Protein AF-A0A383CMV4-F1 (afdb_monomer_lite)

Organism: NCBI:txid408172

Sequence (208 aa):
MKMPRKNNWEYFGGGWRRSGPKTSRVVIDTHAHIFPRLGKSKGWDQNIHTKLSQNHVRDFTTFWRKKDNSRIDGFLLDYPSDDIGQIPNLNFQITDHGRAEFVKDGIEYYMQIAPPGLSTMEVTPERMLGEMDIAGVDLCVLQSDHVYGELNEFYGEASQKYPNKFAPLAQIREWNGDHENELQELENAVYKQGSKGLYFSVEGFALN

Foldseek 3Di:
DDDDDDDQWDDDPPDIDGHDDDPPDAAEAAEDAFFDQFFDADPDDSLLLLLLLLLVCQPPFWKAFPVPRDIGGGGPSDAPALQSQPRDPQVWGDAAQQKIWGHDPNTIMMDRNDHRVRRRRGGHLVNVVVVCVVVVHQEYEHADDSSRYQCLQVQLVSCVVPPSHYQYAQDFQQCCCVPPVRVVSNVCSCPPSNHPHHHDDPSSVSND

pLDDT: mean 91.6, std 9.87, range [50.56, 98.69]

InterPro domains:
  IPR032466 Metal-dependent hydrolase [SSF51556] (27-201)

Structure (mmCIF, N/CA/C/O backbone):
data_AF-A0A383CMV4-F1
#
_entry.id   AF-A0A383CMV4-F1
#
loop_
_atom_site.group_PDB
_atom_site.id
_atom_site.type_symbol
_atom_site.label_atom_id
_atom_site.label_alt_id
_atom_site.label_comp_id
_atom_site.label_asym_id
_atom_site.label_entity_id
_atom_site.label_seq_id
_atom_site.pdbx_PDB_ins_code
_atom_site.Cartn_x
_atom_site.Cartn_y
_atom_site.Cartn_z
_atom_site.occupancy
_atom_site.B_iso_or_equiv
_atom_site.auth_seq_id
_atom_site.auth_comp_id
_atom_site.auth_asym_id
_atom_site.auth_atom_id
_atom_site.pdbx_PDB_model_num
ATOM 1 N N . MET A 1 1 ? -45.197 18.932 -4.274 1.00 50.56 1 MET A N 1
ATOM 2 C CA . MET A 1 1 ? -45.121 17.564 -4.835 1.00 50.56 1 MET A CA 1
ATOM 3 C C . MET A 1 1 ? -44.542 16.648 -3.758 1.00 50.56 1 MET A C 1
ATOM 5 O O . MET A 1 1 ? -43.399 16.854 -3.375 1.00 50.56 1 MET A O 1
ATOM 9 N N . LYS A 1 2 ? -45.327 15.736 -3.163 1.00 52.50 2 LYS A N 1
ATOM 10 C CA . LYS A 1 2 ? -44.803 14.773 -2.172 1.00 52.50 2 LYS A CA 1
ATOM 11 C C . LYS A 1 2 ? -44.047 13.683 -2.931 1.00 52.50 2 LYS A C 1
ATOM 13 O O . LYS A 1 2 ? -44.655 12.990 -3.740 1.00 52.50 2 LYS A O 1
ATOM 18 N N . MET A 1 3 ? -42.738 13.573 -2.713 1.00 55.44 3 MET A N 1
ATOM 19 C CA . MET A 1 3 ? -41.927 12.545 -3.368 1.00 55.44 3 MET A CA 1
ATOM 20 C C . MET A 1 3 ? -42.298 11.145 -2.851 1.00 55.44 3 MET A C 1
ATOM 22 O O . MET A 1 3 ? -42.625 11.004 -1.667 1.00 55.44 3 MET A O 1
ATOM 26 N N . PRO A 1 4 ? -42.276 10.112 -3.709 1.00 51.41 4 PRO A N 1
ATOM 27 C CA . PRO A 1 4 ? -42.692 8.773 -3.322 1.00 51.41 4 PRO A CA 1
ATOM 28 C C . PRO A 1 4 ? -41.676 8.156 -2.351 1.00 51.41 4 PRO A C 1
ATOM 30 O O . PRO A 1 4 ? -40.502 8.003 -2.678 1.00 51.41 4 PRO A O 1
ATOM 33 N N . ARG A 1 5 ? -42.136 7.773 -1.154 1.00 52.09 5 ARG A N 1
ATOM 34 C CA . ARG A 1 5 ? -41.400 6.865 -0.263 1.00 52.09 5 ARG A CA 1
ATOM 35 C C . ARG A 1 5 ? -41.606 5.445 -0.775 1.00 52.09 5 ARG A C 1
ATOM 37 O O . ARG A 1 5 ? -42.738 4.969 -0.815 1.00 52.09 5 ARG A O 1
ATOM 44 N N . LYS A 1 6 ? -40.527 4.763 -1.148 1.00 53.28 6 LYS A N 1
ATOM 45 C CA . LYS A 1 6 ? -40.537 3.331 -1.471 1.00 53.28 6 LYS A CA 1
ATOM 46 C C . LYS A 1 6 ? -39.663 2.643 -0.424 1.00 53.28 6 LYS A C 1
ATOM 48 O O . LYS A 1 6 ? -38.498 2.995 -0.308 1.00 53.28 6 LYS A O 1
ATOM 53 N N . ASN A 1 7 ? -40.236 1.732 0.367 1.00 65.56 7 ASN A N 1
ATOM 54 C CA . ASN A 1 7 ? -39.549 0.824 1.303 1.00 65.56 7 ASN A CA 1
ATOM 55 C C . ASN A 1 7 ? -38.249 1.357 1.933 1.00 65.56 7 ASN A C 1
ATOM 57 O O . ASN A 1 7 ? -37.168 0.954 1.525 1.00 65.56 7 ASN A O 1
ATOM 61 N N . ASN A 1 8 ? -38.342 2.212 2.953 1.00 73.38 8 ASN A N 1
ATOM 62 C CA . ASN A 1 8 ? -37.186 2.728 3.701 1.00 73.38 8 ASN A CA 1
ATOM 63 C C . ASN A 1 8 ? -36.119 3.437 2.849 1.00 73.38 8 ASN A C 1
ATOM 65 O O . ASN A 1 8 ? -34.957 3.451 3.241 1.00 73.38 8 ASN A O 1
ATOM 69 N N . TRP A 1 9 ? -36.481 4.028 1.710 1.00 77.81 9 TRP A N 1
ATOM 70 C CA . TRP A 1 9 ? -35.613 4.932 0.960 1.00 77.81 9 TRP A CA 1
ATOM 71 C C . TRP A 1 9 ? -36.301 6.277 0.737 1.00 77.81 9 TRP A C 1
ATOM 73 O O . TRP A 1 9 ? -37.495 6.343 0.424 1.00 77.81 9 TRP A O 1
ATOM 83 N N . GLU A 1 10 ? -35.536 7.356 0.879 1.00 86.31 10 GLU A N 1
ATOM 84 C CA . GLU A 1 10 ? -35.972 8.716 0.584 1.00 86.31 10 GLU A CA 1
ATOM 85 C C . GLU A 1 10 ? -35.007 9.414 -0.376 1.00 86.31 10 GLU A C 1
ATOM 87 O O . GLU A 1 10 ? -33.791 9.213 -0.333 1.00 86.31 10 GLU A O 1
ATOM 92 N N . TYR A 1 11 ? -35.573 10.229 -1.261 1.00 80.50 11 TYR A N 1
ATOM 93 C CA . TYR A 1 11 ? -34.818 11.063 -2.184 1.00 80.50 11 TYR A CA 1
ATOM 94 C C . TYR A 1 11 ? -34.460 12.388 -1.506 1.00 80.50 11 TYR A C 1
ATOM 96 O O . TYR A 1 11 ? -35.344 13.050 -0.961 1.00 80.50 11 TYR A O 1
ATOM 104 N N . PHE A 1 12 ? -33.188 12.790 -1.549 1.00 83.75 12 PHE A N 1
ATOM 105 C CA . PHE A 1 12 ? -32.693 13.993 -0.856 1.00 83.75 12 PHE A CA 1
ATOM 106 C C . PHE A 1 12 ? -32.107 15.056 -1.801 1.00 83.75 12 PHE A C 1
ATOM 108 O O . PHE A 1 12 ? -31.313 15.895 -1.391 1.00 83.75 12 PHE A O 1
ATOM 115 N N . GLY A 1 13 ? -32.505 15.044 -3.076 1.00 83.12 13 GLY A N 1
ATOM 116 C CA . GLY A 1 13 ? -32.124 16.070 -4.055 1.00 83.12 13 GLY A CA 1
ATOM 117 C C . GLY A 1 13 ? -30.997 15.652 -4.998 1.00 83.12 13 GLY A C 1
ATOM 118 O O . GLY A 1 13 ? -31.046 16.032 -6.163 1.00 83.12 13 GLY A O 1
ATOM 119 N N . GLY A 1 14 ? -30.052 14.825 -4.538 1.00 83.06 14 GLY A N 1
ATOM 120 C CA . GLY A 1 14 ? -28.928 14.313 -5.343 1.00 83.06 14 GLY A CA 1
ATOM 121 C C . GLY A 1 14 ? -28.882 12.790 -5.510 1.00 83.06 14 GLY A C 1
ATOM 122 O O . GLY A 1 14 ? -27.968 12.270 -6.138 1.00 83.06 14 GLY A O 1
ATOM 123 N N . GLY A 1 15 ? -29.844 12.060 -4.940 1.00 80.38 15 GLY A N 1
ATOM 124 C CA . GLY A 1 15 ? -29.872 10.600 -4.959 1.00 80.38 15 GLY A CA 1
ATOM 125 C C . GLY A 1 15 ? -30.866 10.022 -3.956 1.00 80.38 15 GLY A C 1
ATOM 126 O O . GLY A 1 15 ? -31.676 10.744 -3.369 1.00 80.38 15 GLY A O 1
ATOM 127 N N . TRP A 1 16 ? -30.791 8.709 -3.759 1.00 81.25 16 TRP A N 1
ATOM 128 C CA . TRP A 1 16 ? -31.616 7.965 -2.810 1.00 81.25 16 TRP A CA 1
ATOM 129 C C . TRP A 1 16 ? -30.778 7.557 -1.603 1.00 81.25 16 TRP A C 1
ATOM 131 O O . TRP A 1 16 ? -29.674 7.046 -1.765 1.00 81.25 16 TRP A O 1
ATOM 141 N N . ARG A 1 17 ? -31.309 7.737 -0.393 1.00 75.44 17 ARG A N 1
ATOM 142 C CA . ARG A 1 17 ? -30.701 7.227 0.843 1.00 75.44 17 ARG A CA 1
ATOM 143 C C . ARG A 1 17 ? -31.674 6.352 1.607 1.00 75.44 17 ARG A C 1
ATOM 145 O O . ARG A 1 17 ? -32.885 6.544 1.492 1.00 75.44 17 ARG A O 1
ATOM 152 N N . ARG A 1 18 ? -31.162 5.426 2.419 1.00 72.56 18 ARG A N 1
ATOM 153 C CA . ARG A 1 18 ? -32.012 4.690 3.357 1.00 72.56 18 ARG A CA 1
ATOM 154 C C . ARG A 1 18 ? -32.595 5.654 4.391 1.00 72.56 18 ARG A C 1
ATOM 156 O O . ARG A 1 18 ? -31.864 6.403 5.029 1.00 72.56 18 ARG A O 1
ATOM 163 N N . SER A 1 19 ? -33.910 5.619 4.555 1.00 73.62 19 SER A N 1
ATOM 164 C CA . SER A 1 19 ? -34.646 6.307 5.610 1.00 73.62 19 SER A CA 1
ATOM 165 C C . SER A 1 19 ? -34.899 5.341 6.770 1.00 73.62 19 SER A C 1
ATOM 167 O O . SER A 1 19 ? -35.499 4.284 6.567 1.00 73.62 19 SER A O 1
ATOM 169 N N . GLY A 1 20 ? -34.484 5.711 7.978 1.00 68.62 20 GLY A N 1
ATOM 170 C CA . GLY A 1 20 ? -34.667 4.915 9.195 1.00 68.62 20 GLY A CA 1
ATOM 171 C C . GLY A 1 20 ? -33.438 4.975 10.108 1.00 68.62 20 GLY A C 1
ATOM 172 O O . GLY A 1 20 ? -32.392 5.462 9.680 1.00 68.62 20 GLY A O 1
ATOM 173 N N . PRO A 1 21 ? -33.546 4.520 11.368 1.00 64.81 21 PRO A N 1
ATOM 174 C CA . PRO A 1 21 ? -32.405 4.484 12.278 1.00 64.81 21 PRO A CA 1
ATOM 175 C C . PRO A 1 21 ? -31.303 3.570 11.726 1.00 64.81 21 PRO A C 1
ATOM 177 O O . PRO A 1 21 ? -31.597 2.520 11.144 1.00 64.81 21 PRO A O 1
ATOM 180 N N . LYS A 1 22 ? -30.034 3.955 11.927 1.00 64.06 22 LYS A N 1
ATOM 181 C CA . LYS A 1 22 ? -28.890 3.072 11.661 1.00 64.06 22 LYS A CA 1
ATOM 182 C C . LYS A 1 22 ? -29.125 1.785 12.456 1.00 64.06 22 LYS A C 1
ATOM 184 O O . LYS A 1 22 ? -29.426 1.840 13.649 1.00 64.06 22 LYS A O 1
ATOM 189 N N . THR A 1 23 ? -29.074 0.632 11.792 1.00 63.28 23 THR A N 1
ATOM 190 C CA . THR A 1 23 ? -29.188 -0.652 12.492 1.00 63.28 23 THR A CA 1
ATOM 191 C C . THR A 1 23 ? -28.078 -0.728 13.534 1.00 63.28 23 THR A C 1
ATOM 193 O O . THR A 1 23 ? -26.955 -0.349 13.225 1.00 63.28 23 THR A O 1
ATOM 196 N N . SER A 1 24 ? -28.343 -1.269 14.723 1.00 69.25 24 SER A N 1
ATOM 197 C CA . SER A 1 24 ? -27.344 -1.460 15.793 1.00 69.25 24 SER A CA 1
ATOM 198 C C . SER A 1 24 ? -26.225 -2.461 15.451 1.00 69.25 24 SER A C 1
ATOM 200 O O . SER A 1 24 ? -25.531 -2.943 16.341 1.00 69.25 24 SER A O 1
ATOM 202 N N . ARG A 1 25 ? -26.102 -2.855 14.180 1.00 83.38 25 ARG A N 1
ATOM 203 C CA . ARG A 1 25 ? -25.102 -3.800 13.697 1.00 83.38 25 ARG A CA 1
ATOM 204 C C . ARG A 1 25 ? -23.835 -3.027 13.371 1.00 83.38 25 ARG A C 1
ATOM 206 O O . ARG A 1 25 ? -23.903 -2.076 12.601 1.00 83.38 25 ARG A O 1
ATOM 213 N N . VAL A 1 26 ? -22.725 -3.475 13.944 1.00 91.81 26 VAL A N 1
ATOM 214 C CA . VAL A 1 26 ? -21.385 -2.994 13.609 1.00 91.81 26 VAL A CA 1
ATOM 215 C C . VAL A 1 26 ? -20.977 -3.607 12.273 1.00 91.81 26 VAL A C 1
ATOM 217 O O . VAL A 1 26 ? -21.060 -4.826 12.107 1.00 91.81 26 VAL A O 1
ATOM 220 N N . VAL A 1 27 ? -20.553 -2.773 11.329 1.00 95.81 27 VAL A N 1
ATOM 221 C CA . VAL A 1 27 ? -19.974 -3.196 10.050 1.00 95.81 27 VAL A CA 1
ATOM 222 C C . VAL A 1 27 ? -18.462 -3.031 10.124 1.00 95.81 27 VAL A C 1
ATOM 224 O O . VAL A 1 27 ? -17.964 -1.929 10.350 1.00 95.81 27 VAL A O 1
ATOM 227 N N . ILE A 1 28 ? -17.741 -4.132 9.932 1.00 97.50 28 ILE A N 1
ATOM 228 C CA . ILE A 1 28 ? -16.279 -4.148 9.907 1.00 97.50 28 ILE A CA 1
ATOM 229 C C . ILE A 1 28 ? -15.841 -4.395 8.470 1.00 97.50 28 ILE A C 1
ATOM 231 O O . ILE A 1 28 ? -16.228 -5.407 7.884 1.00 97.50 28 ILE A O 1
ATOM 235 N N . ASP A 1 29 ? -15.038 -3.487 7.925 1.00 98.06 29 ASP A N 1
ATOM 236 C CA . ASP A 1 29 ? -14.275 -3.755 6.712 1.00 98.06 29 ASP A CA 1
ATOM 237 C C . ASP A 1 29 ? -12.981 -4.469 7.106 1.00 98.06 29 ASP A C 1
ATOM 239 O O . ASP A 1 29 ? -12.180 -3.957 7.891 1.00 98.06 29 ASP A O 1
ATOM 243 N N . THR A 1 30 ? -12.803 -5.690 6.614 1.00 97.19 30 THR A N 1
ATOM 244 C CA . THR A 1 30 ? -11.657 -6.534 6.957 1.00 97.19 30 THR A CA 1
ATOM 245 C C . THR A 1 30 ? -10.426 -6.243 6.100 1.00 97.19 30 THR A C 1
ATOM 247 O O . THR A 1 30 ? -9.375 -6.829 6.353 1.00 97.19 30 THR A O 1
ATOM 250 N N . HIS A 1 31 ? -10.537 -5.385 5.083 1.00 97.25 31 HIS A N 1
ATOM 251 C CA . HIS A 1 31 ? -9.452 -5.097 4.155 1.00 97.25 31 HIS A CA 1
ATOM 252 C C . HIS A 1 31 ? -9.492 -3.631 3.717 1.00 97.25 31 HIS A C 1
ATOM 254 O O . HIS A 1 31 ? -10.079 -3.278 2.697 1.00 97.25 31 HIS A O 1
ATOM 260 N N . ALA A 1 32 ? -8.828 -2.777 4.490 1.00 97.44 32 ALA A N 1
ATOM 261 C CA . ALA A 1 32 ? -8.690 -1.364 4.182 1.00 97.44 32 ALA A CA 1
ATOM 262 C C . ALA A 1 32 ? -7.220 -0.945 4.181 1.00 97.44 32 ALA A C 1
ATOM 264 O O . ALA A 1 32 ? -6.394 -1.499 4.909 1.00 97.44 32 ALA A O 1
ATOM 265 N N . HIS A 1 33 ? -6.918 0.095 3.408 1.00 96.62 33 HIS A N 1
ATOM 266 C CA . HIS A 1 33 ? -5.593 0.697 3.360 1.00 96.62 33 HIS A CA 1
ATOM 267 C C . HIS A 1 33 ? -5.694 2.197 3.598 1.00 96.62 33 HIS A C 1
ATOM 269 O O . HIS A 1 33 ? -6.430 2.904 2.911 1.00 96.62 33 HIS A O 1
ATOM 275 N N . ILE A 1 34 ? -4.911 2.677 4.555 1.00 97.44 34 ILE A N 1
ATOM 276 C CA . ILE A 1 34 ? -4.459 4.066 4.610 1.00 97.44 34 ILE A CA 1
ATOM 277 C C . ILE A 1 34 ? -2.943 4.039 4.448 1.00 97.44 34 ILE A C 1
ATOM 279 O O . ILE A 1 34 ? -2.296 3.079 4.868 1.00 97.44 34 ILE A O 1
ATOM 283 N N . PHE A 1 35 ? -2.373 5.063 3.830 1.00 95.69 35 PHE A N 1
ATOM 284 C CA . PHE A 1 35 ? -0.932 5.144 3.618 1.00 95.69 35 PHE A CA 1
ATOM 285 C C . PHE A 1 35 ? -0.494 6.588 3.358 1.00 95.69 35 PHE A C 1
ATOM 287 O O . PHE A 1 35 ? -1.252 7.360 2.751 1.00 95.69 35 PHE A O 1
ATOM 294 N N . PRO A 1 36 ? 0.722 6.965 3.798 1.00 94.56 36 PRO A N 1
ATOM 295 C CA . PRO A 1 36 ? 1.332 8.227 3.401 1.00 94.56 36 PRO A CA 1
ATOM 296 C C . PRO A 1 36 ? 1.634 8.219 1.896 1.00 94.56 36 PRO A C 1
ATOM 298 O O . PRO A 1 36 ? 1.494 7.201 1.224 1.00 94.56 36 PRO A O 1
ATOM 301 N N . ARG A 1 37 ? 2.084 9.351 1.349 1.00 93.56 37 ARG A N 1
ATOM 302 C CA . ARG A 1 37 ? 2.511 9.423 -0.054 1.00 93.56 37 ARG A CA 1
ATOM 303 C C . ARG A 1 37 ? 3.509 8.312 -0.406 1.00 93.56 37 ARG A C 1
ATOM 305 O O . ARG A 1 37 ? 4.601 8.260 0.162 1.00 93.56 37 ARG A O 1
ATOM 312 N N . LEU A 1 38 ? 3.147 7.491 -1.391 1.00 92.56 38 LEU A N 1
ATOM 313 C CA . LEU A 1 38 ? 3.953 6.354 -1.837 1.00 92.56 38 LEU A CA 1
ATOM 314 C C . LEU A 1 38 ? 5.195 6.756 -2.641 1.00 92.56 38 LEU A C 1
ATOM 316 O O . LEU A 1 38 ? 5.330 7.882 -3.125 1.00 92.56 38 LEU A O 1
ATOM 320 N N . GLY A 1 39 ? 6.099 5.787 -2.801 1.00 85.75 39 GLY A N 1
ATOM 321 C CA . GLY A 1 39 ? 7.296 5.888 -3.642 1.00 85.75 39 GLY A CA 1
ATOM 322 C C . GLY A 1 39 ? 8.581 6.264 -2.900 1.00 85.75 39 GLY A C 1
ATOM 323 O O . GLY A 1 39 ? 9.657 6.202 -3.494 1.00 85.75 39 GLY A O 1
ATOM 324 N N . LYS A 1 40 ? 8.506 6.605 -1.609 1.00 84.50 40 LYS A N 1
ATOM 325 C CA . LYS A 1 40 ? 9.682 6.853 -0.764 1.00 84.50 40 LYS A CA 1
ATOM 326 C C . LYS A 1 40 ? 9.639 6.005 0.497 1.00 84.50 40 LYS A C 1
ATOM 328 O O . LYS A 1 40 ? 8.616 5.960 1.167 1.00 84.50 40 LYS A O 1
ATOM 333 N N . SER A 1 41 ? 10.783 5.423 0.818 1.00 82.69 41 SER A N 1
ATOM 334 C CA . SER A 1 41 ? 11.044 4.730 2.073 1.00 82.69 41 SER A CA 1
ATOM 335 C C . SER A 1 41 ? 11.496 5.723 3.154 1.00 82.69 41 SER A C 1
ATOM 337 O O . SER A 1 41 ? 12.228 6.674 2.851 1.00 82.69 41 SER A O 1
ATOM 339 N N . LYS A 1 42 ? 11.081 5.519 4.412 1.00 75.94 42 LYS A N 1
ATOM 340 C CA . LYS A 1 42 ? 11.560 6.287 5.579 1.00 75.94 42 LYS A CA 1
ATOM 341 C C . LYS A 1 42 ? 12.454 5.482 6.526 1.00 75.94 42 LYS A C 1
ATOM 343 O O . LYS A 1 42 ? 13.097 6.091 7.379 1.00 75.94 42 LYS A O 1
ATOM 348 N N . GLY A 1 43 ? 12.534 4.162 6.384 1.00 73.12 43 GLY A N 1
ATOM 349 C CA . GLY A 1 43 ? 13.322 3.294 7.267 1.00 73.12 43 GLY A CA 1
ATOM 350 C C . GLY A 1 43 ? 13.963 2.091 6.575 1.00 73.12 43 GLY A C 1
ATOM 351 O O . GLY A 1 43 ? 14.831 1.435 7.152 1.00 73.12 43 GLY A O 1
ATOM 352 N N . TRP A 1 44 ? 13.566 1.788 5.346 1.00 79.75 44 TRP A N 1
ATOM 353 C CA . TRP A 1 44 ? 14.119 0.712 4.539 1.00 79.75 44 TRP A CA 1
ATOM 354 C C . TRP A 1 44 ? 15.118 1.224 3.516 1.00 79.75 44 TRP A C 1
ATOM 356 O O . TRP A 1 44 ? 15.111 2.394 3.121 1.00 79.75 44 TRP A O 1
ATOM 366 N N . ASP A 1 45 ? 15.943 0.309 3.019 1.00 87.94 45 ASP A N 1
ATOM 367 C CA . ASP A 1 45 ? 16.700 0.568 1.808 1.00 87.94 45 ASP A CA 1
ATOM 368 C C . ASP A 1 45 ? 15.734 0.925 0.661 1.00 87.94 45 ASP A C 1
ATOM 370 O O . ASP A 1 45 ? 14.827 0.164 0.313 1.00 87.94 45 ASP A O 1
ATOM 374 N N . GLN A 1 46 ? 15.913 2.119 0.091 1.00 91.44 46 GLN A N 1
ATOM 375 C CA . GLN A 1 46 ? 15.025 2.645 -0.945 1.00 91.44 46 GLN A CA 1
ATOM 376 C C . GLN A 1 46 ? 15.002 1.749 -2.189 1.00 91.44 46 GLN A C 1
ATOM 378 O O . GLN A 1 46 ? 13.975 1.677 -2.860 1.00 91.44 46 GLN A O 1
ATOM 383 N N . ASN A 1 47 ? 16.106 1.073 -2.514 1.00 91.62 47 ASN A N 1
ATOM 384 C CA . ASN A 1 47 ? 16.171 0.192 -3.673 1.00 91.62 47 ASN A CA 1
ATOM 385 C C . ASN A 1 47 ? 15.349 -1.086 -3.439 1.00 91.62 47 ASN A C 1
ATOM 387 O O . ASN A 1 47 ? 14.588 -1.472 -4.322 1.00 91.62 47 ASN A O 1
ATOM 391 N N . ILE A 1 48 ? 15.407 -1.681 -2.243 1.00 89.38 48 ILE A N 1
ATOM 392 C CA . ILE A 1 48 ? 14.522 -2.798 -1.863 1.00 89.38 48 ILE A CA 1
ATOM 393 C C . ILE A 1 48 ? 13.050 -2.370 -1.920 1.00 89.38 48 ILE A C 1
ATOM 395 O O . ILE A 1 48 ? 12.244 -3.049 -2.550 1.00 89.38 48 ILE A O 1
ATOM 399 N N . HIS A 1 49 ? 12.698 -1.218 -1.340 1.00 91.06 49 HIS A N 1
ATOM 400 C CA . HIS A 1 49 ? 11.321 -0.707 -1.365 1.00 91.06 49 HIS A CA 1
ATOM 401 C C . HIS A 1 49 ? 10.803 -0.471 -2.797 1.00 91.06 49 HIS A C 1
ATOM 403 O O . HIS A 1 49 ? 9.686 -0.867 -3.143 1.00 91.06 49 HIS A O 1
ATOM 409 N N . THR A 1 50 ? 11.620 0.140 -3.663 1.00 94.06 50 THR A N 1
ATOM 410 C CA . THR A 1 50 ? 11.280 0.320 -5.083 1.00 94.06 50 THR A CA 1
ATOM 411 C C . THR A 1 50 ? 11.084 -1.024 -5.784 1.00 94.06 50 THR A C 1
ATOM 413 O O . THR A 1 50 ? 10.143 -1.165 -6.561 1.00 94.06 50 THR A O 1
ATOM 416 N N . LYS A 1 51 ? 11.927 -2.022 -5.497 1.00 93.31 51 LYS A N 1
ATOM 417 C CA . LYS A 1 51 ? 11.814 -3.356 -6.097 1.00 93.31 51 LYS A CA 1
ATOM 418 C C . LYS A 1 51 ? 10.574 -4.114 -5.638 1.00 93.31 51 LYS A C 1
ATOM 420 O O . LYS A 1 51 ? 9.918 -4.717 -6.478 1.00 93.31 51 LYS A O 1
ATOM 425 N N . LEU A 1 52 ? 10.207 -4.022 -4.361 1.00 92.31 52 LEU A N 1
ATOM 426 C CA . LEU A 1 52 ? 8.941 -4.559 -3.852 1.00 92.31 52 LEU A CA 1
ATOM 427 C C . LEU A 1 52 ? 7.754 -3.916 -4.571 1.00 92.31 52 LEU A C 1
ATOM 429 O O . LEU A 1 52 ? 6.906 -4.619 -5.103 1.00 92.31 52 LEU A O 1
ATOM 433 N N . SER A 1 53 ? 7.751 -2.587 -4.706 1.00 93.75 53 SER A N 1
ATOM 434 C CA . SER A 1 53 ? 6.690 -1.876 -5.434 1.00 93.75 53 SER A CA 1
ATOM 435 C C . SER A 1 53 ? 6.604 -2.289 -6.909 1.00 93.75 53 SER A C 1
ATOM 437 O O . SER A 1 53 ? 5.515 -2.460 -7.450 1.00 93.75 53 SER A O 1
ATOM 439 N N . GLN A 1 54 ? 7.756 -2.449 -7.564 1.00 95.12 54 GLN A N 1
ATOM 440 C CA . GLN A 1 54 ? 7.857 -2.881 -8.955 1.00 95.12 54 GLN A CA 1
ATOM 441 C C . GLN A 1 54 ? 7.423 -4.349 -9.136 1.00 95.12 54 GLN A C 1
ATOM 443 O O . GLN A 1 54 ? 6.817 -4.680 -10.157 1.00 95.12 54 GLN A O 1
ATOM 448 N N . ASN A 1 55 ? 7.720 -5.226 -8.172 1.00 94.38 55 ASN A N 1
ATOM 449 C CA . ASN A 1 55 ? 7.295 -6.625 -8.178 1.00 94.38 55 ASN A CA 1
ATOM 450 C C . ASN A 1 55 ? 5.790 -6.760 -7.918 1.00 94.38 55 ASN A C 1
ATOM 452 O O . ASN A 1 55 ? 5.125 -7.495 -8.638 1.00 94.38 55 ASN A O 1
ATOM 456 N N . HIS A 1 56 ? 5.238 -5.982 -6.988 1.00 93.75 56 HIS A N 1
ATOM 457 C CA . HIS A 1 56 ? 3.822 -6.020 -6.619 1.00 93.75 56 HIS A CA 1
ATOM 458 C C . HIS A 1 56 ? 2.882 -5.777 -7.811 1.00 93.75 56 HIS A C 1
ATOM 460 O O . HIS A 1 56 ? 1.769 -6.294 -7.877 1.00 93.75 56 HIS A O 1
ATOM 466 N N . VAL A 1 57 ? 3.339 -4.997 -8.795 1.00 94.62 57 VAL A N 1
ATOM 467 C CA . VAL A 1 57 ? 2.569 -4.664 -10.002 1.00 94.62 57 VAL A CA 1
ATOM 468 C C . VAL A 1 57 ? 2.993 -5.466 -11.238 1.00 94.62 57 VAL A C 1
ATOM 470 O O . VAL A 1 57 ? 2.554 -5.153 -12.345 1.00 94.62 57 VAL A O 1
ATOM 473 N N . ARG A 1 58 ? 3.826 -6.507 -11.083 1.00 93.81 58 ARG A N 1
ATOM 474 C CA . ARG A 1 58 ? 4.398 -7.275 -12.207 1.00 93.81 58 ARG A CA 1
ATOM 475 C C . ARG A 1 58 ? 3.359 -7.953 -13.101 1.00 93.81 58 ARG A C 1
ATOM 477 O O . ARG A 1 58 ? 3.574 -8.081 -14.303 1.00 93.81 58 ARG A O 1
ATOM 484 N N . ASP A 1 59 ? 2.220 -8.329 -12.523 1.00 93.25 59 ASP A N 1
ATOM 485 C CA . ASP A 1 59 ? 1.140 -9.042 -13.217 1.00 93.25 59 ASP A CA 1
ATOM 486 C C . ASP A 1 59 ? 0.162 -8.106 -13.941 1.00 93.25 59 ASP A C 1
ATOM 488 O O . ASP A 1 59 ? -0.805 -8.550 -14.568 1.00 93.25 59 ASP A O 1
ATOM 492 N N . PHE A 1 60 ? 0.387 -6.793 -13.877 1.00 96.12 60 PHE A N 1
ATOM 493 C CA . PHE A 1 60 ? -0.419 -5.840 -14.624 1.00 96.12 60 PHE A CA 1
ATOM 494 C C . PHE A 1 60 ? -0.124 -5.980 -16.117 1.00 96.12 60 PHE A C 1
ATOM 496 O O . PHE A 1 60 ? 1.016 -6.159 -16.540 1.00 96.12 60 PHE A O 1
ATOM 503 N N . THR A 1 61 ? -1.171 -5.859 -16.934 1.00 97.38 61 THR A N 1
ATOM 504 C CA . THR A 1 61 ? -1.095 -6.142 -18.375 1.00 97.38 61 THR A CA 1
ATOM 505 C C . THR A 1 61 ? -1.463 -4.960 -19.259 1.00 97.38 61 THR A C 1
ATOM 507 O O . THR A 1 61 ? -1.549 -5.118 -20.472 1.00 97.38 61 THR A O 1
ATOM 510 N N . THR A 1 62 ? -1.682 -3.774 -18.687 1.00 98.00 62 THR A N 1
ATOM 511 C CA . THR A 1 62 ? -2.082 -2.578 -19.438 1.00 98.00 62 THR A CA 1
ATOM 512 C C . THR A 1 62 ? -1.172 -1.404 -19.108 1.00 98.00 62 THR A C 1
ATOM 514 O O . THR A 1 62 ? -1.079 -0.960 -17.963 1.00 98.00 62 THR A O 1
ATOM 517 N N . PHE A 1 63 ? -0.542 -0.879 -20.153 1.00 98.38 63 PHE A N 1
ATOM 518 C CA . PHE A 1 63 ? 0.480 0.156 -20.093 1.00 98.38 63 PHE A CA 1
ATOM 519 C C . PHE A 1 63 ? 0.243 1.208 -21.174 1.00 98.38 63 PHE A C 1
ATOM 521 O O . PHE A 1 63 ? -0.484 0.991 -22.145 1.00 98.38 63 PHE A O 1
ATOM 528 N N . TRP A 1 64 ? 0.907 2.350 -21.042 1.00 98.50 64 TRP A N 1
ATOM 529 C CA . TRP A 1 64 ? 0.900 3.413 -22.037 1.00 98.50 64 TRP A CA 1
ATOM 530 C C . TRP A 1 64 ? 2.312 3.922 -22.262 1.00 98.50 64 TRP A C 1
ATOM 532 O O . TRP A 1 64 ? 3.035 4.228 -21.317 1.00 98.50 64 TRP A O 1
ATOM 542 N N . ARG A 1 65 ? 2.704 4.061 -23.527 1.00 98.44 65 ARG A N 1
ATOM 543 C CA . ARG A 1 65 ? 3.968 4.712 -23.883 1.00 98.44 65 ARG A CA 1
ATOM 544 C C . ARG A 1 65 ? 3.834 6.224 -23.698 1.00 98.44 65 ARG A C 1
ATOM 546 O O . ARG A 1 65 ? 2.937 6.831 -24.280 1.00 98.44 65 ARG A O 1
ATOM 553 N N . LYS A 1 66 ? 4.748 6.862 -22.957 1.00 98.00 66 LYS A N 1
ATOM 554 C CA . LYS A 1 66 ? 4.661 8.310 -22.660 1.00 98.00 66 LYS A CA 1
ATOM 555 C C . LYS A 1 66 ? 4.760 9.193 -23.904 1.00 98.00 66 LYS A C 1
ATOM 557 O O . LYS A 1 66 ? 4.100 10.223 -23.974 1.00 98.00 66 LYS A O 1
ATOM 562 N N . LYS A 1 67 ? 5.556 8.778 -24.896 1.00 98.06 67 LYS A N 1
ATOM 563 C CA . LYS A 1 67 ? 5.829 9.562 -26.113 1.00 98.06 67 LYS A CA 1
ATOM 564 C C . LYS A 1 67 ? 4.565 9.940 -26.895 1.00 98.06 67 LYS A C 1
ATOM 566 O O . LYS A 1 67 ? 4.509 11.028 -27.457 1.00 98.06 67 LYS A O 1
ATOM 571 N N . ASP A 1 68 ? 3.592 9.038 -26.981 1.00 98.06 68 ASP A N 1
ATOM 572 C CA . ASP A 1 68 ? 2.413 9.195 -27.845 1.00 98.06 68 ASP A CA 1
ATOM 573 C C . ASP A 1 68 ? 1.106 8.670 -27.237 1.00 98.06 68 ASP A C 1
ATOM 575 O O . ASP A 1 68 ? 0.077 8.663 -27.908 1.00 98.06 68 ASP A O 1
ATOM 579 N N . ASN A 1 69 ? 1.123 8.257 -25.967 1.00 97.38 69 ASN A N 1
ATOM 580 C CA . ASN A 1 69 ? -0.018 7.690 -25.249 1.00 97.38 69 ASN A CA 1
ATOM 581 C C . ASN A 1 69 ? -0.620 6.440 -25.906 1.00 97.38 69 ASN A C 1
ATOM 583 O O . ASN A 1 69 ? -1.773 6.097 -25.631 1.00 97.38 69 ASN A O 1
ATOM 587 N N . SER A 1 70 ? 0.135 5.726 -26.749 1.00 98.12 70 SER A N 1
ATOM 588 C CA . SER A 1 70 ? -0.345 4.457 -27.290 1.00 98.12 70 SER A CA 1
ATOM 589 C C . SER A 1 70 ? -0.498 3.439 -26.160 1.00 98.12 70 SER A C 1
ATOM 591 O O . SER A 1 70 ? 0.469 3.188 -25.431 1.00 98.12 70 SER A O 1
ATOM 593 N N . ARG A 1 71 ? -1.687 2.842 -26.046 1.00 98.19 71 ARG A N 1
ATOM 594 C CA . ARG A 1 71 ? -1.947 1.711 -25.151 1.00 98.19 71 ARG A CA 1
ATOM 595 C C . ARG A 1 71 ? -1.164 0.487 -25.621 1.00 98.19 71 ARG A C 1
ATOM 597 O O . ARG A 1 71 ? -1.186 0.164 -26.807 1.00 98.19 71 ARG A O 1
ATOM 604 N N . ILE A 1 72 ? -0.511 -0.178 -24.680 1.00 97.81 72 ILE A N 1
ATOM 605 C CA . ILE A 1 72 ? 0.226 -1.424 -24.858 1.00 97.81 72 ILE A CA 1
ATOM 606 C C . ILE A 1 72 ? -0.384 -2.442 -23.897 1.00 97.81 72 ILE A C 1
ATOM 608 O O . ILE A 1 72 ? -0.391 -2.214 -22.688 1.00 97.81 72 ILE A O 1
ATOM 612 N N . ASP A 1 73 ? -0.904 -3.541 -24.435 1.00 97.44 73 ASP A N 1
ATOM 613 C CA . ASP A 1 73 ? -1.389 -4.668 -23.642 1.00 97.44 73 ASP A CA 1
ATOM 614 C C . ASP A 1 73 ? -0.383 -5.830 -23.722 1.00 97.44 73 ASP A C 1
ATOM 616 O O . ASP A 1 73 ? 0.131 -6.132 -24.801 1.00 97.44 73 ASP A O 1
ATOM 620 N N . GLY A 1 74 ? -0.087 -6.468 -22.590 1.00 95.62 74 GLY A N 1
ATOM 621 C CA . GLY A 1 74 ? 0.898 -7.552 -22.474 1.00 95.62 74 GLY A CA 1
ATOM 622 C C . GLY A 1 74 ? 1.705 -7.466 -21.180 1.00 95.62 74 GLY A C 1
ATOM 623 O O . GLY A 1 74 ? 1.495 -6.557 -20.390 1.00 95.62 74 GLY A O 1
ATOM 624 N N . PHE A 1 75 ? 2.634 -8.392 -20.954 1.00 94.94 75 PHE A N 1
ATOM 625 C CA . PHE A 1 75 ? 3.489 -8.395 -19.763 1.00 94.94 75 PHE A CA 1
ATOM 626 C C . PHE A 1 75 ? 4.761 -7.584 -20.032 1.00 94.94 75 PHE A C 1
ATOM 628 O O . PHE A 1 75 ? 5.670 -8.062 -20.701 1.00 94.94 75 PHE A O 1
ATOM 635 N N . LEU A 1 76 ? 4.815 -6.326 -19.575 1.00 96.06 76 LEU A N 1
ATOM 636 C CA . LEU A 1 76 ? 6.035 -5.508 -19.680 1.00 96.06 76 LEU A CA 1
ATOM 637 C C . LEU A 1 76 ? 6.946 -5.629 -18.456 1.00 96.06 76 LEU A C 1
ATOM 639 O O . LEU A 1 76 ? 8.130 -5.321 -18.561 1.00 96.06 76 LEU A O 1
ATOM 643 N N . LEU A 1 77 ? 6.413 -6.079 -17.325 1.00 95.50 77 LEU A N 1
ATOM 644 C CA . LEU A 1 77 ? 7.136 -6.271 -16.068 1.00 95.50 77 LEU A CA 1
ATOM 645 C C . LEU A 1 77 ? 7.412 -7.762 -15.805 1.00 95.50 77 LEU A C 1
ATOM 647 O O . LEU A 1 77 ? 7.429 -8.218 -14.668 1.00 95.50 77 LEU A O 1
ATOM 651 N N . ASP A 1 78 ? 7.606 -8.527 -16.878 1.00 91.88 78 ASP A N 1
ATOM 652 C CA . ASP A 1 78 ? 8.058 -9.909 -16.837 1.00 91.88 78 ASP A CA 1
ATOM 653 C C . ASP A 1 78 ? 9.572 -9.966 -16.597 1.00 91.88 78 ASP A C 1
ATOM 655 O O . ASP A 1 78 ? 10.369 -9.379 -17.333 1.00 91.88 78 ASP A O 1
ATOM 659 N N . TYR A 1 79 ? 9.980 -10.668 -15.541 1.00 91.69 79 TYR A N 1
ATOM 660 C CA . TYR A 1 79 ? 11.385 -10.792 -15.162 1.00 91.69 79 TYR A CA 1
ATOM 661 C C . TYR A 1 79 ? 11.874 -12.230 -15.348 1.00 91.69 79 TYR A C 1
ATOM 663 O O . TYR A 1 79 ? 11.106 -13.167 -15.132 1.00 91.69 79 TYR A O 1
ATOM 671 N N . PRO A 1 80 ? 13.154 -12.437 -15.710 1.00 87.75 80 PRO A N 1
ATOM 672 C CA . PRO A 1 80 ? 13.730 -13.780 -15.820 1.00 87.75 80 PRO A CA 1
ATOM 673 C C . PRO A 1 80 ? 13.834 -14.541 -14.490 1.00 87.75 80 PRO A C 1
ATOM 675 O O . PRO A 1 80 ? 14.041 -15.750 -14.505 1.00 87.75 80 PRO A O 1
ATOM 678 N N . SER A 1 81 ? 13.758 -13.831 -13.363 1.00 90.19 81 SER A N 1
ATOM 679 C CA . SER A 1 81 ? 13.870 -14.376 -12.013 1.00 90.19 81 SER A CA 1
ATOM 680 C C . SER A 1 81 ? 12.687 -13.906 -11.179 1.00 90.19 81 SER A C 1
ATOM 682 O O . SER A 1 81 ? 12.256 -12.759 -11.314 1.00 90.19 81 SER A O 1
ATOM 684 N N . ASP A 1 82 ? 12.198 -14.786 -10.309 1.00 89.44 82 ASP A N 1
ATOM 685 C CA . ASP A 1 82 ? 11.233 -14.423 -9.271 1.00 89.44 82 ASP A CA 1
ATOM 686 C C . ASP A 1 82 ? 11.909 -13.811 -8.043 1.00 89.44 82 ASP A C 1
ATOM 688 O O . ASP A 1 82 ? 11.219 -13.293 -7.176 1.00 89.44 82 ASP A O 1
ATOM 692 N N . ASP A 1 83 ? 13.243 -13.823 -7.983 1.00 93.25 83 ASP A N 1
ATOM 693 C CA . ASP A 1 83 ? 13.986 -13.142 -6.933 1.00 93.25 83 ASP A CA 1
ATOM 694 C C . ASP A 1 83 ? 13.889 -11.616 -7.100 1.00 93.25 83 ASP A C 1
ATOM 696 O O . ASP A 1 83 ? 14.449 -11.032 -8.037 1.00 93.25 83 ASP A O 1
ATOM 700 N N . ILE A 1 84 ? 13.206 -10.960 -6.160 1.00 92.75 84 ILE A N 1
ATOM 701 C CA . ILE A 1 84 ? 13.028 -9.503 -6.096 1.00 92.75 84 ILE A CA 1
ATOM 702 C C . ILE A 1 84 ? 14.392 -8.805 -6.043 1.00 92.75 84 ILE A C 1
ATOM 704 O O . ILE A 1 84 ? 14.577 -7.743 -6.641 1.00 92.75 84 ILE A O 1
ATOM 708 N N . GLY A 1 85 ? 15.393 -9.414 -5.403 1.00 91.44 85 GLY A N 1
ATOM 709 C CA . GLY A 1 85 ? 16.771 -8.934 -5.380 1.00 91.44 85 GLY A CA 1
ATOM 710 C C . GLY A 1 85 ? 17.400 -8.832 -6.773 1.00 91.44 85 GLY A C 1
ATOM 711 O O . GLY A 1 85 ? 18.242 -7.958 -7.002 1.00 91.44 85 GLY A O 1
ATOM 712 N N . GLN A 1 86 ? 16.933 -9.622 -7.740 1.00 92.69 86 GLN A N 1
ATOM 713 C CA . GLN A 1 86 ? 17.501 -9.732 -9.087 1.00 92.69 86 GLN A CA 1
ATOM 714 C C . GLN A 1 86 ? 16.686 -9.031 -10.180 1.00 92.69 86 GLN A C 1
ATOM 716 O O . GLN A 1 86 ? 17.150 -8.964 -11.323 1.00 92.69 86 GLN A O 1
ATOM 721 N N . ILE A 1 87 ? 15.511 -8.470 -9.870 1.00 93.94 87 ILE A N 1
ATOM 722 C CA . ILE A 1 87 ? 14.714 -7.768 -10.886 1.00 93.94 87 ILE A CA 1
ATOM 723 C C . ILE A 1 87 ? 15.471 -6.539 -11.427 1.00 93.94 87 ILE A C 1
ATOM 725 O O . ILE A 1 87 ? 16.186 -5.856 -10.674 1.00 93.94 87 ILE A O 1
ATOM 729 N N . PRO A 1 88 ? 15.340 -6.235 -12.733 1.00 94.25 88 PRO A N 1
ATOM 730 C CA . PRO A 1 88 ? 16.046 -5.128 -13.360 1.00 94.25 88 PRO A CA 1
ATOM 731 C C . PRO A 1 88 ? 15.617 -3.787 -12.767 1.00 94.25 88 PRO A C 1
ATOM 733 O O . PRO A 1 88 ? 14.446 -3.560 -12.464 1.00 94.25 88 PRO A O 1
ATOM 736 N N . ASN A 1 89 ? 16.567 -2.858 -12.673 1.00 94.56 89 ASN A N 1
ATOM 737 C CA . ASN A 1 89 ? 16.255 -1.471 -12.361 1.00 94.56 89 ASN A CA 1
ATOM 738 C C . ASN A 1 89 ? 15.640 -0.795 -13.594 1.00 94.56 89 ASN A C 1
ATOM 740 O O . ASN A 1 89 ? 16.358 -0.421 -14.521 1.00 94.56 89 ASN A O 1
ATOM 744 N N . LEU A 1 90 ? 14.320 -0.620 -13.585 1.00 96.69 90 LEU A N 1
ATOM 745 C CA . LEU A 1 90 ? 13.581 0.049 -14.658 1.00 96.69 90 LEU A CA 1
ATOM 746 C C . LEU A 1 90 ? 13.383 1.552 -14.397 1.00 96.69 90 LEU A C 1
ATOM 748 O O . LEU A 1 90 ? 12.515 2.163 -15.013 1.00 96.69 90 LEU A O 1
ATOM 752 N N . ASN A 1 91 ? 14.133 2.162 -13.468 1.00 96.62 91 ASN A N 1
ATOM 753 C CA . ASN A 1 91 ? 13.858 3.515 -12.963 1.00 96.62 91 ASN A CA 1
ATOM 754 C C . ASN A 1 91 ? 12.381 3.666 -12.541 1.00 96.62 91 ASN A C 1
ATOM 756 O O . ASN A 1 91 ? 11.714 4.635 -12.902 1.00 96.62 91 ASN A O 1
ATOM 760 N N . PHE A 1 92 ? 11.861 2.652 -11.842 1.00 97.50 92 PHE A N 1
ATOM 761 C CA . PHE A 1 92 ? 10.460 2.584 -11.446 1.00 97.50 92 PHE A CA 1
ATOM 762 C C . PHE A 1 92 ? 10.132 3.667 -10.417 1.00 97.50 92 PHE A C 1
ATOM 764 O O . PHE A 1 92 ? 10.831 3.823 -9.413 1.00 97.50 92 PHE A O 1
ATOM 771 N N . GLN A 1 93 ? 9.060 4.414 -10.665 1.00 96.38 93 GLN A N 1
ATOM 772 C CA . GLN A 1 93 ? 8.613 5.506 -9.808 1.00 96.38 93 GLN A CA 1
ATOM 773 C C . GLN A 1 93 ? 7.098 5.480 -9.672 1.00 96.38 93 GLN A C 1
ATOM 775 O O . GLN A 1 93 ? 6.378 5.499 -10.666 1.00 96.38 93 GLN A O 1
ATOM 780 N N . ILE A 1 94 ? 6.612 5.510 -8.435 1.00 96.12 94 ILE A N 1
ATOM 781 C CA . ILE A 1 94 ? 5.208 5.806 -8.154 1.00 96.12 94 ILE A CA 1
ATOM 782 C C . ILE A 1 94 ? 5.026 7.327 -8.208 1.00 96.12 94 ILE A C 1
ATOM 784 O O . ILE A 1 94 ? 5.764 8.072 -7.560 1.00 96.12 94 ILE A O 1
ATOM 788 N N . THR A 1 95 ? 4.060 7.787 -8.998 1.00 95.88 95 THR A N 1
ATOM 789 C CA . THR A 1 95 ? 3.800 9.205 -9.260 1.00 95.88 95 THR A CA 1
ATOM 790 C C . THR A 1 95 ? 2.367 9.592 -8.891 1.00 95.88 95 THR A C 1
ATOM 792 O O . THR A 1 95 ? 1.574 8.793 -8.388 1.00 95.88 95 THR A O 1
ATOM 795 N N . ASP A 1 96 ? 2.048 10.869 -9.089 1.00 95.94 96 ASP A N 1
ATOM 796 C CA . ASP A 1 96 ? 0.730 11.434 -8.816 1.00 95.94 96 ASP A CA 1
ATOM 797 C C . ASP A 1 96 ? -0.373 10.804 -9.675 1.00 95.94 96 ASP A C 1
ATOM 799 O O . ASP A 1 96 ? -0.135 10.189 -10.717 1.00 95.94 96 ASP A O 1
ATOM 803 N N . HIS A 1 97 ? -1.618 11.003 -9.247 1.00 96.56 97 HIS A N 1
ATOM 804 C CA . HIS A 1 97 ? -2.808 10.538 -9.960 1.00 96.56 97 HIS A CA 1
ATOM 805 C C . HIS A 1 97 ? -2.853 9.018 -10.168 1.00 96.56 97 HIS A C 1
ATOM 807 O O . HIS A 1 97 ? -3.296 8.548 -11.217 1.00 96.56 97 HIS A O 1
ATOM 813 N N . GLY A 1 98 ? -2.422 8.237 -9.172 1.00 95.69 98 GLY A N 1
ATOM 814 C CA . GLY A 1 98 ? -2.564 6.778 -9.184 1.00 95.69 98 GLY A CA 1
ATOM 815 C C . GLY A 1 98 ? -1.632 6.044 -10.152 1.00 95.69 98 GLY A C 1
ATOM 816 O O . GLY A 1 98 ? -1.960 4.929 -10.567 1.00 95.69 98 GLY A O 1
ATOM 817 N N . ARG A 1 99 ? -0.525 6.669 -10.567 1.00 97.06 99 ARG A N 1
ATOM 818 C CA . ARG A 1 99 ? 0.345 6.160 -11.632 1.00 97.06 99 ARG A CA 1
ATOM 819 C C . ARG A 1 99 ? 1.647 5.575 -11.108 1.00 97.06 99 ARG A C 1
ATOM 821 O O . ARG A 1 99 ? 2.150 5.959 -10.057 1.00 97.06 99 ARG A O 1
ATOM 828 N N . ALA A 1 100 ? 2.204 4.678 -11.907 1.00 97.81 100 ALA A N 1
ATOM 829 C CA . ALA A 1 100 ? 3.612 4.327 -11.857 1.00 97.81 100 ALA A CA 1
ATOM 830 C C . ALA A 1 100 ? 4.243 4.526 -13.237 1.00 97.81 100 ALA A C 1
ATOM 832 O O . ALA A 1 100 ? 3.576 4.347 -14.259 1.00 97.81 100 ALA A O 1
ATOM 833 N N . GLU A 1 101 ? 5.516 4.904 -13.261 1.00 98.19 101 GLU A N 1
ATOM 834 C CA . GLU A 1 101 ? 6.319 5.131 -14.460 1.00 98.19 101 GLU A CA 1
ATOM 835 C C . GLU A 1 101 ? 7.588 4.282 -14.420 1.00 98.19 101 GLU A C 1
ATOM 837 O O . GLU A 1 101 ? 8.145 4.046 -13.350 1.00 98.19 101 GLU A O 1
ATOM 842 N N . PHE A 1 102 ? 8.043 3.822 -15.584 1.00 98.44 102 PHE A N 1
ATOM 843 C CA . PHE A 1 102 ? 9.264 3.029 -15.719 1.00 98.44 102 PHE A CA 1
ATOM 844 C C . PHE A 1 102 ? 9.835 3.115 -17.139 1.00 98.44 102 PHE A C 1
ATOM 846 O O . PHE A 1 102 ? 9.179 3.583 -18.073 1.00 98.44 102 PHE A O 1
ATOM 853 N N . VAL A 1 103 ? 11.067 2.641 -17.311 1.00 98.38 103 VAL A N 1
ATOM 854 C CA . VAL A 1 103 ? 11.797 2.602 -18.579 1.00 98.38 103 VAL A CA 1
ATOM 855 C C . VAL A 1 103 ? 12.169 1.161 -18.906 1.00 98.38 103 VAL A C 1
ATOM 857 O O . VAL A 1 103 ? 12.892 0.522 -18.146 1.00 98.38 103 VAL A O 1
ATOM 860 N N . LYS A 1 104 ? 11.719 0.661 -20.062 1.00 97.00 104 LYS A N 1
ATOM 861 C CA . LYS A 1 104 ? 12.098 -0.655 -20.606 1.00 97.00 104 LYS A CA 1
ATOM 862 C C . LYS A 1 104 ? 12.615 -0.474 -22.027 1.00 97.00 104 LYS A C 1
ATOM 864 O O . LYS A 1 104 ? 11.977 0.205 -22.828 1.00 97.00 104 LYS A O 1
ATOM 869 N N . ASP A 1 105 ? 13.795 -1.021 -22.316 1.00 95.38 105 ASP A N 1
ATOM 870 C CA . ASP A 1 105 ? 14.462 -0.930 -23.626 1.00 95.38 105 ASP A CA 1
ATOM 871 C C . ASP A 1 105 ? 14.594 0.512 -24.161 1.00 95.38 105 ASP A C 1
ATOM 873 O O . ASP A 1 105 ? 14.440 0.784 -25.351 1.00 95.38 105 ASP A O 1
ATOM 877 N N . GLY A 1 106 ? 14.845 1.470 -23.259 1.00 97.19 106 GLY A N 1
ATOM 878 C CA . GLY A 1 106 ? 14.957 2.898 -23.587 1.00 97.19 106 GLY A CA 1
ATOM 879 C C . GLY A 1 106 ? 13.626 3.602 -23.882 1.00 97.19 106 GLY A C 1
ATOM 880 O O . GLY A 1 106 ? 13.630 4.764 -24.283 1.00 97.19 106 GLY A O 1
ATOM 881 N N . ILE A 1 107 ? 12.490 2.929 -23.683 1.00 98.12 107 ILE A N 1
ATOM 882 C CA . ILE A 1 107 ? 11.150 3.484 -23.880 1.00 98.12 107 ILE A CA 1
ATOM 883 C C . ILE A 1 107 ? 10.516 3.753 -22.516 1.00 98.12 107 ILE A C 1
ATOM 885 O O . ILE A 1 107 ? 10.482 2.877 -21.654 1.00 98.12 107 ILE A O 1
ATOM 889 N N . GLU A 1 108 ? 9.996 4.965 -22.331 1.00 98.62 108 GLU A N 1
ATOM 890 C CA . GLU A 1 108 ? 9.280 5.342 -21.115 1.00 98.62 108 GLU A CA 1
ATOM 891 C C . GLU A 1 108 ? 7.802 4.934 -21.189 1.00 98.62 108 GLU A C 1
ATOM 893 O O . GLU A 1 108 ? 7.073 5.292 -22.129 1.00 98.62 108 GLU A O 1
ATOM 898 N N . TYR A 1 109 ? 7.351 4.240 -20.152 1.00 98.69 109 TYR A N 1
ATOM 899 C CA . TYR A 1 109 ? 5.983 3.779 -19.979 1.00 98.69 109 TYR A CA 1
ATOM 900 C C . TYR A 1 109 ? 5.385 4.329 -18.690 1.00 98.69 109 TYR A C 1
ATOM 902 O O . TYR A 1 109 ? 6.094 4.679 -17.746 1.00 98.69 109 TYR A O 1
ATOM 910 N N . TYR A 1 110 ? 4.060 4.366 -18.648 1.00 98.38 110 TYR A N 1
ATOM 911 C CA . TYR A 1 110 ? 3.310 4.486 -17.411 1.00 98.38 110 TYR A CA 1
ATOM 912 C C . TYR A 1 110 ? 2.181 3.462 -17.358 1.00 98.38 110 TYR A C 1
ATOM 914 O O . TYR A 1 110 ? 1.744 2.923 -18.378 1.00 98.38 110 TYR A O 1
ATOM 922 N N . MET A 1 111 ? 1.696 3.218 -16.151 1.00 98.12 111 MET A N 1
ATOM 923 C CA . MET A 1 111 ? 0.566 2.348 -15.850 1.00 98.12 111 MET A CA 1
ATOM 924 C C . MET A 1 111 ? -0.286 2.964 -14.743 1.00 98.12 111 MET A C 1
ATOM 926 O O . MET A 1 111 ? 0.185 3.800 -13.969 1.00 98.12 111 MET A O 1
ATOM 930 N N . GLN A 1 112 ? -1.547 2.548 -14.674 1.00 97.12 112 GLN A N 1
ATOM 931 C CA . GLN A 1 112 ? -2.470 2.967 -13.627 1.00 97.12 112 GLN A CA 1
ATOM 932 C C . GLN A 1 112 ? -2.508 1.879 -12.547 1.00 97.12 112 GLN A C 1
ATOM 934 O O . GLN A 1 112 ? -3.013 0.790 -12.804 1.00 97.12 112 GLN A O 1
ATOM 939 N N . ILE A 1 113 ? -1.967 2.172 -11.363 1.00 95.75 113 ILE A N 1
ATOM 940 C CA . ILE A 1 113 ? -1.871 1.225 -10.232 1.00 95.75 113 ILE A CA 1
ATOM 941 C C . ILE A 1 113 ? -2.897 1.504 -9.131 1.00 95.75 113 ILE A C 1
ATOM 943 O O . ILE A 1 113 ? -3.147 0.663 -8.279 1.00 95.75 113 ILE A O 1
ATOM 947 N N . ALA A 1 114 ? -3.528 2.678 -9.167 1.00 94.88 114 ALA A N 1
ATOM 948 C CA . ALA A 1 114 ? -4.604 3.070 -8.264 1.00 94.88 114 ALA A CA 1
ATOM 949 C C . ALA A 1 114 ? -5.573 4.035 -8.972 1.00 94.88 114 ALA A C 1
ATOM 951 O O . ALA A 1 114 ? -5.281 4.479 -10.080 1.00 94.88 114 ALA A O 1
ATOM 952 N N . PRO A 1 115 ? -6.727 4.409 -8.390 1.00 94.56 115 PRO A N 1
ATOM 953 C CA . PRO A 1 115 ? -7.643 5.356 -9.025 1.00 94.56 115 PRO A CA 1
ATOM 954 C C . PRO A 1 115 ? -6.990 6.722 -9.342 1.00 94.56 115 PRO A C 1
ATOM 956 O O . PRO A 1 115 ? -6.266 7.255 -8.499 1.00 94.56 115 PRO A O 1
ATOM 959 N N . PRO A 1 116 ? -7.312 7.369 -10.484 1.00 95.38 116 PRO A N 1
ATOM 960 C CA . PRO A 1 116 ? -6.754 8.680 -10.856 1.00 95.38 116 PRO A CA 1
ATOM 961 C C . PRO A 1 116 ? -7.029 9.815 -9.857 1.00 95.38 116 PRO A C 1
ATOM 963 O O . PRO A 1 116 ? -6.338 10.834 -9.850 1.00 95.38 116 PRO A O 1
ATOM 966 N N . GLY A 1 117 ? -8.046 9.639 -9.006 1.00 94.50 117 GLY A N 1
ATOM 967 C CA . GLY A 1 117 ? -8.382 10.558 -7.920 1.00 94.50 117 GLY A CA 1
ATOM 968 C C . GLY A 1 117 ? -7.372 10.568 -6.767 1.00 94.50 117 GLY A C 1
ATOM 969 O O . GLY A 1 117 ? -7.457 11.448 -5.916 1.00 94.50 117 GLY A O 1
ATOM 970 N N . LEU A 1 118 ? -6.407 9.638 -6.724 1.00 94.31 118 LEU A N 1
ATOM 971 C CA . LEU A 1 118 ? -5.256 9.717 -5.817 1.00 94.31 118 LEU A CA 1
ATOM 972 C C . LEU A 1 118 ? -4.265 10.784 -6.312 1.00 94.31 118 LEU A C 1
ATOM 974 O O . LEU A 1 118 ? -3.165 10.458 -6.751 1.00 94.31 118 LEU A O 1
ATOM 978 N N . SER A 1 119 ? -4.652 12.064 -6.282 1.00 93.88 119 SER A N 1
ATOM 979 C CA . SER A 1 119 ? -3.862 13.155 -6.873 1.00 93.88 119 SER A CA 1
ATOM 980 C C . SER A 1 119 ? -2.453 13.260 -6.301 1.00 93.88 119 SER A C 1
ATOM 982 O O . SER A 1 119 ? -1.537 13.546 -7.052 1.00 93.88 119 SER A O 1
ATOM 984 N N . THR A 1 120 ? -2.272 12.983 -5.011 1.00 94.50 120 THR A N 1
ATOM 985 C CA . THR A 1 120 ? -0.970 12.994 -4.322 1.00 94.50 120 THR A CA 1
ATOM 986 C C . THR A 1 120 ? -0.454 11.595 -3.978 1.00 94.50 120 THR A C 1
ATOM 988 O O . THR A 1 120 ? 0.548 11.481 -3.274 1.00 94.50 120 THR A O 1
ATOM 991 N N . MET A 1 121 ? -1.111 10.542 -4.478 1.00 94.69 121 MET A N 1
ATOM 992 C CA . MET A 1 121 ? -0.771 9.138 -4.223 1.00 94.69 121 MET A CA 1
ATOM 993 C C . MET A 1 121 ? -0.683 8.768 -2.734 1.00 94.69 121 MET A C 1
ATOM 995 O O . MET A 1 121 ? 0.201 8.032 -2.302 1.00 94.69 121 MET A O 1
ATOM 999 N N . GLU A 1 122 ? -1.617 9.299 -1.950 1.00 95.25 122 GLU A N 1
ATOM 1000 C CA . GLU A 1 122 ? -1.790 9.008 -0.528 1.00 95.25 122 GLU A CA 1
ATOM 1001 C C . GLU A 1 122 ? -3.262 8.695 -0.225 1.00 95.25 122 GLU A C 1
ATOM 1003 O O . GLU A 1 122 ? -4.176 9.150 -0.930 1.00 95.25 122 GLU A O 1
ATOM 1008 N N . VAL A 1 123 ? -3.495 7.944 0.849 1.00 96.38 123 VAL A N 1
ATOM 1009 C CA . VAL A 1 123 ? -4.828 7.718 1.416 1.00 96.38 123 VAL A CA 1
ATOM 1010 C C . VAL A 1 123 ? -4.762 8.066 2.896 1.00 96.38 123 VAL A C 1
ATOM 1012 O O . VAL A 1 123 ? -4.282 7.285 3.716 1.00 96.38 123 VAL A O 1
ATOM 1015 N N . THR 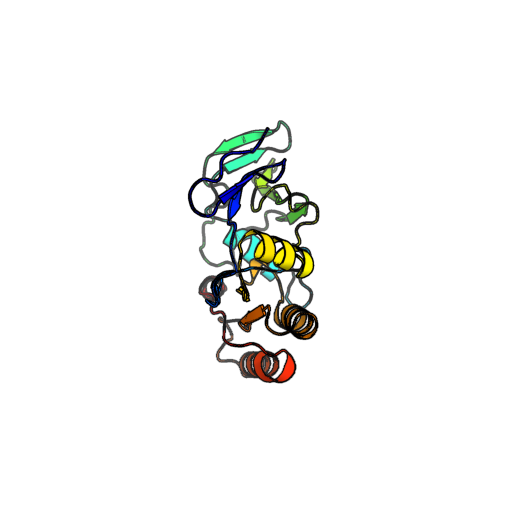A 1 124 ? -5.215 9.274 3.235 1.00 97.06 124 THR A N 1
ATOM 1016 C CA . THR A 1 124 ? -5.172 9.778 4.612 1.00 97.06 124 THR A CA 1
ATOM 1017 C C . THR A 1 124 ? -6.259 9.141 5.488 1.00 97.06 124 THR A C 1
ATOM 1019 O O . THR A 1 124 ? -7.300 8.717 4.970 1.00 97.06 124 THR A O 1
ATOM 1022 N N . PRO A 1 125 ? -6.085 9.123 6.824 1.00 98.19 125 PRO A N 1
ATOM 1023 C CA . PRO A 1 125 ? -7.135 8.684 7.740 1.00 98.19 125 PRO A CA 1
ATOM 1024 C C . PRO A 1 125 ? -8.455 9.448 7.550 1.00 98.19 125 PRO A C 1
ATOM 1026 O O . PRO A 1 125 ? -9.522 8.845 7.555 1.00 98.19 125 PRO A O 1
ATOM 1029 N N . GLU A 1 126 ? -8.405 10.765 7.331 1.00 98.06 126 GLU A N 1
ATOM 1030 C CA . GLU A 1 126 ? -9.587 11.617 7.139 1.00 98.06 126 GLU A CA 1
ATOM 1031 C C . GLU A 1 126 ? -10.371 11.236 5.889 1.00 98.06 126 GLU A C 1
ATOM 1033 O O . GLU A 1 126 ? -11.603 11.209 5.905 1.00 98.06 126 GLU A O 1
ATOM 1038 N N . ARG A 1 127 ? -9.656 10.924 4.807 1.00 96.69 127 ARG A N 1
ATOM 1039 C CA . ARG A 1 127 ? -10.281 10.432 3.589 1.00 96.69 127 ARG A CA 1
ATOM 1040 C C . ARG A 1 127 ? -10.980 9.100 3.842 1.00 96.69 127 ARG A C 1
ATOM 1042 O O . ARG A 1 127 ? -12.145 8.968 3.475 1.00 96.69 127 ARG A O 1
ATOM 1049 N N . MET A 1 128 ? -10.293 8.151 4.482 1.00 98.00 128 MET A N 1
ATOM 1050 C CA . MET A 1 128 ? -10.865 6.843 4.812 1.00 98.00 128 MET A CA 1
ATOM 1051 C C . MET A 1 128 ? -12.117 6.988 5.683 1.00 98.00 128 MET A C 1
ATOM 1053 O O . MET A 1 128 ? -13.114 6.334 5.418 1.00 98.00 128 MET A O 1
ATOM 1057 N N . LEU A 1 129 ? -12.133 7.904 6.657 1.00 98.38 129 LEU A N 1
ATOM 1058 C CA . LEU A 1 129 ? -13.336 8.184 7.452 1.00 98.38 129 LEU A CA 1
ATOM 1059 C C . LEU A 1 129 ? -14.515 8.660 6.589 1.00 98.38 129 LEU A C 1
ATOM 1061 O O . LEU A 1 129 ? -15.639 8.214 6.800 1.00 98.38 129 LEU A O 1
ATOM 1065 N N . GLY A 1 130 ? -14.267 9.515 5.594 1.00 96.81 130 GLY A N 1
ATOM 1066 C CA . GLY A 1 130 ? -15.301 9.929 4.641 1.00 96.81 130 GLY A CA 1
ATOM 1067 C C . GLY A 1 130 ? -15.818 8.770 3.781 1.00 96.81 130 GLY A C 1
ATOM 1068 O O . GLY A 1 130 ? -17.023 8.656 3.550 1.00 96.81 130 GLY A O 1
ATOM 1069 N N . GLU A 1 131 ? -14.924 7.883 3.338 1.00 95.88 131 GLU A N 1
ATOM 1070 C CA . GLU A 1 131 ? -15.288 6.662 2.610 1.00 95.88 131 GLU A CA 1
ATOM 1071 C C . GLU A 1 131 ? -16.105 5.705 3.503 1.00 95.88 131 GLU A C 1
ATOM 1073 O O . GLU A 1 131 ? -17.160 5.224 3.081 1.00 95.88 131 GLU A O 1
ATOM 1078 N N . MET A 1 132 ? -15.701 5.519 4.766 1.00 96.69 132 MET A N 1
ATOM 1079 C CA . MET A 1 132 ? -16.428 4.744 5.778 1.00 96.69 132 MET A CA 1
ATOM 1080 C C . MET A 1 132 ? -17.835 5.297 6.025 1.00 96.69 132 MET A C 1
ATOM 1082 O O . MET A 1 132 ? -18.793 4.524 6.066 1.00 96.69 132 MET A O 1
ATOM 1086 N N . ASP A 1 133 ? -17.986 6.618 6.156 1.00 94.88 133 ASP A N 1
ATOM 1087 C CA . ASP A 1 133 ? -19.279 7.267 6.397 1.00 94.88 133 ASP A CA 1
ATOM 1088 C C . ASP A 1 133 ? -20.265 7.028 5.243 1.00 94.88 133 ASP A C 1
ATOM 1090 O O . ASP A 1 133 ? -21.447 6.758 5.476 1.00 94.88 133 ASP A O 1
ATOM 1094 N N . ILE A 1 134 ? -19.782 7.080 3.997 1.00 91.31 134 ILE A N 1
ATOM 1095 C CA . ILE A 1 134 ? -20.594 6.811 2.802 1.00 91.31 134 ILE A CA 1
ATOM 1096 C C . ILE A 1 134 ? -20.932 5.319 2.692 1.00 91.31 134 ILE A C 1
ATOM 1098 O O . ILE A 1 134 ? -22.068 4.968 2.360 1.00 91.31 134 ILE A O 1
ATOM 1102 N N . ALA A 1 135 ? -19.969 4.442 2.978 1.00 92.56 135 ALA A N 1
ATOM 1103 C CA . ALA A 1 135 ? -20.143 2.993 2.905 1.00 92.56 135 ALA A CA 1
ATOM 1104 C C . ALA A 1 135 ? -20.951 2.418 4.085 1.00 92.56 135 ALA A C 1
ATOM 1106 O O . ALA A 1 135 ? -21.481 1.309 3.996 1.00 92.56 135 ALA A O 1
ATOM 1107 N N . GLY A 1 136 ? -21.074 3.165 5.185 1.00 92.12 136 GLY A N 1
ATOM 1108 C CA . GLY A 1 136 ? -21.675 2.693 6.429 1.00 92.12 136 GLY A CA 1
ATOM 1109 C C . GLY A 1 136 ? -20.780 1.726 7.208 1.00 92.12 136 GLY A C 1
ATOM 1110 O O . GLY A 1 136 ? -21.309 0.878 7.924 1.00 92.12 136 GLY A O 1
ATOM 1111 N N . VAL A 1 137 ? -19.457 1.848 7.066 1.00 96.19 137 VAL A N 1
ATOM 1112 C CA . VAL A 1 137 ? -18.450 1.060 7.792 1.00 96.19 137 VAL A CA 1
ATOM 1113 C C . VAL A 1 137 ? -18.165 1.710 9.147 1.00 96.19 137 VAL A C 1
ATOM 1115 O O . VAL A 1 137 ? -18.022 2.927 9.257 1.00 96.19 137 VAL A O 1
ATOM 1118 N N . ASP A 1 138 ? -18.090 0.902 10.202 1.00 96.69 138 ASP A N 1
ATOM 1119 C CA . ASP A 1 138 ? -17.849 1.378 11.565 1.00 96.69 138 ASP A CA 1
ATOM 1120 C C . ASP A 1 138 ? -16.377 1.263 11.981 1.00 96.69 138 ASP A C 1
ATOM 1122 O O . ASP A 1 138 ? -15.886 2.139 12.697 1.00 96.69 138 ASP A O 1
ATOM 1126 N N . LEU A 1 139 ? -15.690 0.217 11.510 1.00 97.69 139 LEU A N 1
ATOM 1127 C CA . LEU A 1 139 ? -14.299 -0.113 11.821 1.00 97.69 139 LEU A CA 1
ATOM 1128 C C . LEU A 1 139 ? -13.602 -0.678 10.575 1.00 97.69 139 LEU A C 1
ATOM 1130 O O . LEU A 1 139 ? -14.157 -1.552 9.912 1.00 97.69 139 LEU A O 1
ATOM 1134 N N . CYS A 1 140 ? -12.375 -0.237 10.316 1.00 98.50 140 CYS A N 1
ATOM 1135 C CA . CYS A 1 140 ? -11.518 -0.770 9.259 1.00 98.50 140 CYS A CA 1
ATOM 1136 C C . CYS A 1 140 ? -10.334 -1.544 9.851 1.00 98.50 140 CYS A C 1
ATOM 1138 O O . CYS A 1 140 ? -9.599 -1.013 10.688 1.00 98.50 140 CYS A O 1
ATOM 1140 N N . VAL A 1 141 ? -10.117 -2.776 9.393 1.00 98.56 141 VAL A N 1
ATOM 1141 C CA . VAL A 1 141 ? -8.873 -3.522 9.624 1.00 98.56 141 VAL A CA 1
ATOM 1142 C C . VAL A 1 141 ? -7.845 -3.047 8.602 1.00 98.56 141 VAL A C 1
ATOM 1144 O O . VAL A 1 141 ? -8.066 -3.189 7.398 1.00 98.56 141 VAL A O 1
ATOM 1147 N N . LEU A 1 142 ? -6.748 -2.455 9.080 1.00 98.50 142 LEU A N 1
ATOM 1148 C CA . LEU A 1 142 ? -5.732 -1.876 8.199 1.00 98.50 142 LEU A CA 1
ATOM 1149 C C . LEU A 1 142 ? -4.682 -2.924 7.826 1.00 98.50 142 LEU A C 1
ATOM 1151 O O . LEU A 1 142 ? -4.042 -3.492 8.711 1.00 98.50 142 LEU A O 1
ATOM 1155 N N . GLN A 1 143 ? -4.534 -3.165 6.525 1.00 97.25 143 GLN A N 1
ATOM 1156 C CA . GLN A 1 143 ? -3.620 -4.146 5.941 1.00 97.25 143 GLN A CA 1
ATOM 1157 C C . GLN A 1 143 ? -2.284 -3.478 5.594 1.00 97.25 143 GLN A C 1
ATOM 1159 O O . GLN A 1 143 ? -2.260 -2.471 4.880 1.00 97.25 143 GLN A O 1
ATOM 1164 N N . SER A 1 144 ? -1.184 -4.056 6.076 1.00 93.94 144 SER A N 1
ATOM 1165 C CA . SER A 1 144 ? 0.126 -3.393 6.122 1.00 93.94 144 SER A CA 1
ATOM 1166 C C . SER A 1 144 ? 1.115 -3.929 5.093 1.00 93.94 144 SER A C 1
ATOM 1168 O O . SER A 1 144 ? 2.233 -4.313 5.432 1.00 93.94 144 SER A O 1
ATOM 1170 N N . ASP A 1 145 ? 0.696 -3.983 3.831 1.00 91.88 145 ASP A N 1
ATOM 1171 C CA . ASP A 1 145 ? 1.564 -4.444 2.748 1.00 91.88 145 ASP A CA 1
ATOM 1172 C C . ASP A 1 145 ? 2.779 -3.521 2.543 1.00 91.88 145 ASP A C 1
ATOM 1174 O O . ASP A 1 145 ? 2.682 -2.300 2.683 1.00 91.88 145 ASP A O 1
ATOM 1178 N N . HIS A 1 146 ? 3.930 -4.107 2.210 1.00 90.06 146 HIS A N 1
ATOM 1179 C CA . HIS A 1 146 ? 5.206 -3.404 2.048 1.00 90.06 146 HIS A CA 1
ATOM 1180 C C . HIS A 1 146 ? 5.222 -2.436 0.864 1.00 90.06 146 HIS A C 1
ATOM 1182 O O . HIS A 1 146 ? 6.010 -1.490 0.874 1.00 90.06 146 HIS A O 1
ATOM 1188 N N . VAL A 1 147 ? 4.328 -2.598 -0.122 1.00 89.06 147 VAL A N 1
ATOM 1189 C CA . VAL A 1 147 ? 4.146 -1.602 -1.201 1.00 89.06 147 VAL A CA 1
ATOM 1190 C C . VAL A 1 147 ? 3.725 -0.224 -0.668 1.00 89.06 147 VAL A C 1
ATOM 1192 O O . VAL A 1 147 ? 3.935 0.799 -1.326 1.00 89.06 147 VAL A O 1
ATOM 1195 N N . TYR A 1 148 ? 3.155 -0.176 0.540 1.00 90.44 148 TYR A N 1
ATOM 1196 C CA . TYR A 1 148 ? 2.694 1.052 1.182 1.00 90.44 148 TYR A CA 1
ATOM 1197 C C . TYR A 1 148 ? 3.740 1.720 2.091 1.00 90.44 148 TYR A C 1
ATOM 1199 O O . TYR A 1 148 ? 3.438 2.730 2.733 1.00 90.44 148 TYR A O 1
ATOM 1207 N N . GLY A 1 149 ? 4.970 1.198 2.120 1.00 89.06 149 GLY A N 1
ATOM 1208 C CA . GLY A 1 149 ? 6.058 1.690 2.965 1.00 89.06 149 GLY A CA 1
ATOM 1209 C C . GLY A 1 149 ? 5.971 1.190 4.407 1.00 89.06 149 GLY A C 1
ATOM 1210 O O . GLY A 1 149 ? 5.355 0.160 4.681 1.00 89.06 149 GLY A O 1
ATOM 1211 N N . GLU A 1 150 ? 6.604 1.915 5.335 1.00 90.44 150 GLU A N 1
ATOM 1212 C CA . GLU A 1 150 ? 6.592 1.575 6.761 1.00 90.44 150 GLU A CA 1
ATOM 1213 C C . GLU A 1 150 ? 5.357 2.148 7.468 1.00 90.44 150 GLU A C 1
ATOM 1215 O O . GLU A 1 150 ? 5.205 3.365 7.606 1.00 90.44 150 GLU A O 1
ATOM 1220 N N . LEU A 1 151 ? 4.466 1.271 7.934 1.00 94.56 151 LEU A N 1
ATOM 1221 C CA . LEU A 1 151 ? 3.114 1.683 8.339 1.00 94.56 151 LEU A CA 1
ATOM 1222 C C . LEU A 1 151 ? 2.859 1.682 9.844 1.00 94.56 151 LEU A C 1
ATOM 1224 O O . LEU A 1 151 ? 1.964 2.378 10.309 1.00 94.56 151 LEU A O 1
ATOM 1228 N N . ASN A 1 152 ? 3.656 0.946 10.609 1.00 95.69 152 ASN A N 1
ATOM 1229 C CA . ASN A 1 152 ? 3.489 0.722 12.045 1.00 95.69 152 ASN A CA 1
ATOM 1230 C C . ASN A 1 152 ? 3.280 2.015 12.867 1.00 95.69 152 ASN A C 1
ATOM 1232 O O . ASN A 1 152 ? 2.284 2.159 13.582 1.00 95.69 152 ASN A O 1
ATOM 1236 N N . GLU A 1 153 ? 4.175 2.998 12.724 1.00 95.50 153 GLU A N 1
ATOM 1237 C CA . GLU A 1 153 ? 4.062 4.291 13.416 1.00 95.50 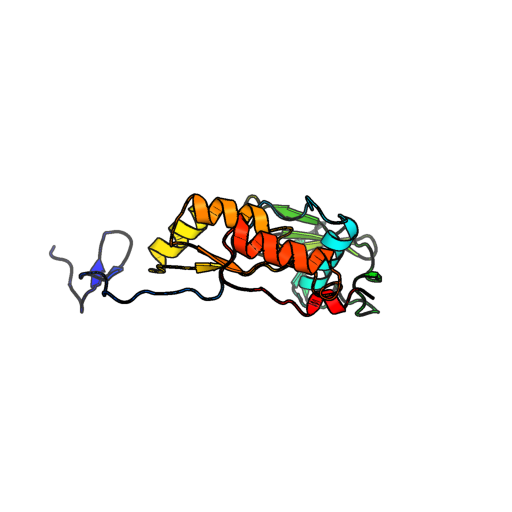153 GLU A CA 1
ATOM 1238 C C . GLU A 1 153 ? 2.862 5.104 12.912 1.00 95.50 153 GLU A C 1
ATOM 1240 O O . GLU A 1 153 ? 2.029 5.538 13.708 1.00 95.50 153 GLU A O 1
ATOM 1245 N N . PHE A 1 154 ? 2.717 5.222 11.589 1.00 96.31 154 PHE A N 1
ATOM 1246 C CA . PHE A 1 154 ? 1.6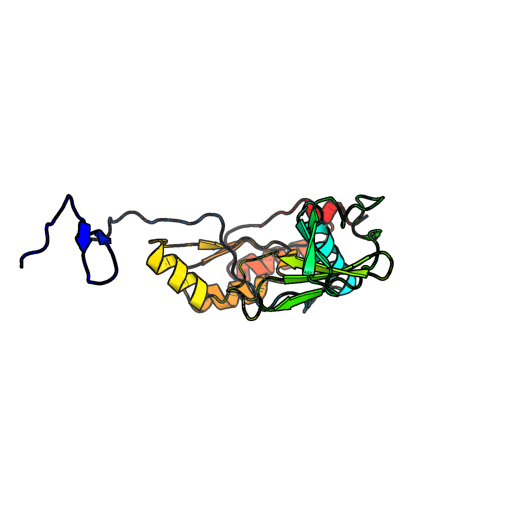11 5.936 10.944 1.00 96.31 154 PHE A CA 1
ATOM 1247 C C . PHE A 1 154 ? 0.235 5.386 11.366 1.00 96.31 154 PHE A C 1
ATOM 1249 O O . PHE A 1 154 ? -0.706 6.141 11.620 1.00 96.31 154 PHE A O 1
ATOM 1256 N N . TYR A 1 155 ? 0.114 4.066 11.501 1.00 97.62 155 TYR A N 1
ATOM 1257 C CA . TYR A 1 155 ? -1.101 3.382 11.939 1.00 97.62 155 TYR A CA 1
ATOM 1258 C C . TYR A 1 155 ? -1.381 3.605 13.420 1.00 97.62 155 TYR A C 1
ATOM 1260 O O . TYR A 1 155 ? -2.544 3.794 13.799 1.00 97.62 155 TYR A O 1
ATOM 1268 N N . GLY A 1 156 ? -0.336 3.630 14.247 1.00 97.56 156 GLY A N 1
ATOM 1269 C CA . GLY A 1 156 ? -0.448 3.996 15.653 1.00 97.56 156 GLY A CA 1
ATOM 1270 C C . GLY A 1 156 ? -0.969 5.420 15.829 1.00 97.56 156 GLY A C 1
ATOM 1271 O O . GLY A 1 156 ? -1.956 5.628 16.538 1.00 97.56 156 GLY A O 1
ATOM 1272 N N . GLU A 1 157 ? -0.386 6.388 15.121 1.00 97.94 157 GLU A N 1
ATOM 1273 C CA . GLU A 1 157 ? -0.831 7.787 15.136 1.00 97.94 157 GLU A CA 1
ATOM 1274 C C . GLU A 1 157 ? -2.289 7.931 14.674 1.00 97.94 157 GLU A C 1
ATOM 1276 O O . GLU A 1 157 ? -3.100 8.581 15.343 1.00 97.94 157 GLU A O 1
ATOM 1281 N N . ALA A 1 158 ? -2.661 7.279 13.566 1.00 98.06 158 ALA A N 1
ATOM 1282 C CA . ALA A 1 158 ? -4.028 7.301 13.052 1.00 98.06 158 ALA A CA 1
ATOM 1283 C C . ALA A 1 158 ? -5.032 6.702 14.051 1.00 98.06 158 ALA A C 1
ATOM 1285 O O . ALA A 1 158 ? -6.106 7.268 14.268 1.00 98.06 158 ALA A O 1
ATOM 1286 N N . SER A 1 159 ? -4.678 5.589 14.698 1.00 96.75 159 SER A N 1
ATOM 1287 C CA . SER A 1 159 ? -5.539 4.900 15.669 1.00 96.75 159 SER A CA 1
ATOM 1288 C C . SER A 1 159 ? -5.688 5.677 16.978 1.00 96.75 159 SER A C 1
ATOM 1290 O O . SER A 1 159 ? -6.759 5.657 17.584 1.00 96.75 159 SER A O 1
ATOM 1292 N N . GLN A 1 160 ? -4.646 6.397 17.404 1.00 96.94 160 GLN A N 1
ATOM 1293 C CA . GLN A 1 160 ? -4.711 7.312 18.548 1.00 96.94 160 GLN A CA 1
ATOM 1294 C C . GLN A 1 160 ? -5.582 8.534 18.241 1.00 96.94 160 GLN A C 1
ATOM 1296 O O . GLN A 1 160 ? -6.396 8.939 19.072 1.00 96.94 160 GLN A O 1
ATOM 1301 N N . LYS A 1 161 ? -5.443 9.105 17.038 1.00 98.12 161 LYS A N 1
ATOM 1302 C CA . LYS A 1 161 ? -6.229 10.262 16.593 1.00 98.12 161 LYS A CA 1
ATOM 1303 C C . LYS A 1 161 ? -7.710 9.920 16.399 1.00 98.12 161 LYS A C 1
ATOM 1305 O O . LYS A 1 161 ? -8.572 10.745 16.702 1.00 98.12 161 LYS A O 1
ATOM 1310 N N . TYR A 1 162 ? -8.006 8.710 15.924 1.00 97.69 162 TYR A N 1
ATOM 1311 C CA . TYR A 1 162 ? -9.357 8.234 15.617 1.00 97.69 162 TYR A CA 1
ATOM 1312 C C . TYR A 1 162 ? -9.665 6.919 16.346 1.00 97.69 162 TYR A C 1
ATOM 1314 O O . TYR A 1 162 ? -9.725 5.849 15.726 1.00 97.69 162 TYR A O 1
ATOM 1322 N N . PRO A 1 163 ? -9.889 6.974 17.671 1.00 95.69 163 PRO A N 1
ATOM 1323 C CA . PRO A 1 163 ? -10.116 5.776 18.465 1.00 95.69 163 PRO A CA 1
ATOM 1324 C C . PRO A 1 163 ? -11.341 5.000 17.965 1.00 95.69 163 P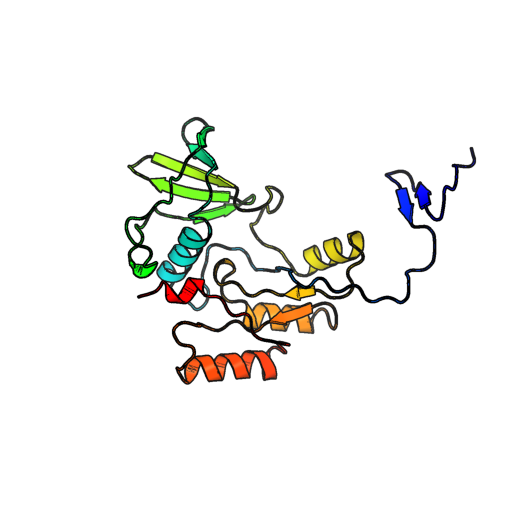RO A C 1
ATOM 1326 O O . PRO A 1 163 ? -12.385 5.577 17.655 1.00 95.69 163 PRO A O 1
ATOM 1329 N N . ASN A 1 164 ? -11.219 3.671 17.929 1.00 94.62 164 ASN A N 1
ATOM 1330 C CA . ASN A 1 164 ? -12.249 2.717 17.487 1.00 94.62 164 ASN A CA 1
ATOM 1331 C C . ASN A 1 164 ? -12.625 2.776 15.994 1.00 94.62 164 ASN A C 1
ATOM 1333 O O . ASN A 1 164 ? -13.601 2.140 15.605 1.00 94.62 164 ASN A O 1
ATOM 1337 N N . LYS A 1 165 ? -11.883 3.517 15.160 1.00 97.88 165 LYS A N 1
ATOM 1338 C CA . LYS A 1 165 ? -12.094 3.548 13.700 1.00 97.88 165 LYS A CA 1
ATOM 1339 C C . LYS A 1 165 ? -11.168 2.617 12.936 1.00 97.88 165 LYS A C 1
ATOM 1341 O O . LYS A 1 165 ? -11.563 2.085 11.901 1.00 97.88 165 LYS A O 1
ATOM 1346 N N . PHE A 1 166 ? -9.988 2.365 13.490 1.00 98.44 166 PHE A N 1
ATOM 1347 C CA . PHE A 1 166 ? -8.957 1.556 12.862 1.00 98.44 166 PHE A CA 1
ATOM 1348 C C . PHE A 1 166 ? -8.497 0.431 13.789 1.00 98.44 166 PHE A C 1
ATOM 1350 O O . PHE A 1 166 ? -8.293 0.634 14.987 1.00 98.44 166 PHE A O 1
ATOM 1357 N N . ALA A 1 167 ? -8.346 -0.761 13.219 1.00 98.00 167 ALA A N 1
ATOM 1358 C CA . ALA A 1 167 ? -7.733 -1.927 13.838 1.00 98.00 167 ALA A CA 1
ATOM 1359 C C . ALA A 1 167 ? -6.492 -2.308 13.013 1.00 98.00 167 ALA A C 1
ATOM 1361 O O . ALA A 1 167 ? -6.599 -3.122 12.095 1.00 98.00 167 ALA A O 1
ATOM 1362 N N . PRO A 1 168 ? -5.332 -1.681 13.273 1.00 98.19 168 PRO A N 1
ATOM 1363 C CA . PRO A 1 168 ? -4.153 -1.907 12.454 1.00 98.19 168 PRO A CA 1
ATOM 1364 C C . PRO A 1 168 ? -3.542 -3.282 12.678 1.00 98.19 168 PRO A C 1
ATOM 1366 O O . PRO A 1 168 ? -3.498 -3.777 13.807 1.00 98.19 168 PRO A O 1
ATOM 1369 N N . LEU A 1 169 ? -3.060 -3.885 11.598 1.00 98.38 169 LEU A N 1
ATOM 1370 C CA . LEU A 1 169 ? -2.219 -5.069 11.652 1.00 98.38 169 LEU A CA 1
ATOM 1371 C C . LEU A 1 169 ? -0.749 -4.637 11.672 1.00 98.38 169 LEU A C 1
ATOM 1373 O O . LEU A 1 169 ? -0.346 -3.760 10.914 1.00 98.38 169 LEU A O 1
ATOM 1377 N N . ALA A 1 170 ? 0.050 -5.233 12.548 1.00 97.31 170 ALA A N 1
ATOM 1378 C CA . ALA A 1 170 ? 1.479 -4.978 12.617 1.00 97.31 170 ALA A CA 1
ATOM 1379 C C . ALA A 1 170 ? 2.152 -5.407 11.310 1.00 97.31 170 ALA A C 1
ATOM 1381 O O . ALA A 1 170 ? 1.810 -6.446 10.745 1.00 97.31 170 ALA A O 1
ATOM 1382 N N . GLN A 1 171 ? 3.109 -4.609 10.858 1.00 94.62 171 GLN A N 1
ATOM 1383 C CA . GLN A 1 171 ? 4.018 -4.921 9.765 1.00 94.62 171 GLN A CA 1
ATOM 1384 C C . GLN A 1 171 ? 5.354 -5.377 10.353 1.00 94.62 171 GLN A C 1
ATOM 1386 O O . GLN A 1 171 ? 5.894 -4.713 11.239 1.00 94.62 171 GLN A O 1
ATOM 1391 N N . ILE A 1 172 ? 5.892 -6.484 9.853 1.00 94.00 172 ILE A N 1
ATOM 1392 C CA . ILE A 1 172 ? 7.262 -6.947 10.120 1.00 94.00 172 ILE A CA 1
ATOM 1393 C C . ILE A 1 172 ? 7.907 -7.326 8.792 1.00 94.00 172 ILE A C 1
ATOM 1395 O O . ILE A 1 172 ? 7.211 -7.463 7.791 1.00 94.00 172 ILE A O 1
ATOM 1399 N N . ARG A 1 173 ? 9.218 -7.544 8.770 1.00 92.38 173 ARG A N 1
ATOM 1400 C CA . ARG A 1 173 ? 9.902 -8.143 7.620 1.00 92.38 173 ARG A CA 1
ATOM 1401 C C . ARG A 1 173 ? 9.825 -9.655 7.732 1.00 92.38 173 ARG A C 1
ATOM 1403 O O . ARG A 1 173 ? 10.639 -10.266 8.417 1.00 92.38 173 ARG A O 1
ATOM 1410 N N . GLU A 1 174 ? 8.860 -10.269 7.056 1.00 92.81 174 GLU A N 1
ATOM 1411 C CA . GLU A 1 174 ? 8.575 -11.703 7.188 1.00 92.81 174 GLU A CA 1
ATOM 1412 C C . GLU A 1 174 ? 9.787 -12.585 6.842 1.00 92.81 174 GLU A C 1
ATOM 1414 O O . GLU A 1 174 ? 9.995 -13.614 7.480 1.00 92.81 174 GLU A O 1
ATOM 1419 N N . TRP A 1 175 ? 10.638 -12.151 5.906 1.00 90.88 175 TRP A N 1
ATOM 1420 C CA . TRP A 1 175 ? 11.882 -12.839 5.522 1.00 90.88 175 TRP A CA 1
ATOM 1421 C C . TRP A 1 175 ? 12.980 -12.814 6.589 1.00 90.88 175 TRP A C 1
ATOM 1423 O O . TRP A 1 175 ? 13.932 -13.576 6.487 1.00 90.88 175 TRP A O 1
ATOM 1433 N N . ASN A 1 176 ? 12.848 -11.959 7.601 1.00 92.19 176 ASN A N 1
ATOM 1434 C CA . ASN A 1 176 ? 13.716 -11.900 8.775 1.00 92.19 176 ASN A CA 1
ATOM 1435 C C . ASN A 1 176 ? 12.916 -12.201 10.054 1.00 92.19 176 ASN A C 1
ATOM 1437 O O . ASN A 1 176 ? 13.320 -11.796 11.141 1.00 92.19 176 ASN A O 1
ATOM 1441 N N . GLY A 1 177 ? 11.741 -12.831 9.942 1.00 91.25 177 GLY A N 1
ATOM 1442 C CA . GLY A 1 177 ? 10.798 -12.973 11.056 1.00 91.25 177 GLY A CA 1
ATOM 1443 C C . GLY A 1 177 ? 11.318 -13.813 12.229 1.00 91.25 177 GLY A C 1
ATOM 1444 O O . GLY A 1 177 ? 10.744 -13.765 13.314 1.00 91.25 177 GLY A O 1
ATOM 1445 N N . ASP A 1 178 ? 12.393 -14.573 12.027 1.00 90.06 178 ASP A N 1
ATOM 1446 C CA . ASP A 1 178 ? 13.119 -15.321 13.055 1.00 90.06 178 ASP A CA 1
ATOM 1447 C C . ASP A 1 178 ? 14.225 -14.503 13.743 1.00 90.06 178 ASP A C 1
ATOM 1449 O O . ASP A 1 178 ? 14.812 -14.959 14.726 1.00 90.06 178 ASP A O 1
ATOM 1453 N N . HIS A 1 179 ? 14.512 -13.290 13.267 1.00 94.94 179 HIS A N 1
ATOM 1454 C CA . HIS A 1 179 ? 15.492 -12.407 13.878 1.00 94.94 179 HIS A CA 1
ATOM 1455 C C . HIS A 1 179 ? 14.888 -11.620 15.051 1.00 94.94 179 HIS A C 1
ATOM 1457 O O . HIS A 1 179 ? 13.789 -11.069 14.976 1.00 94.94 179 HIS A O 1
ATOM 1463 N N . GLU A 1 180 ? 15.671 -11.474 16.123 1.00 96.50 180 GLU A N 1
ATOM 1464 C CA . GLU A 1 180 ? 15.257 -10.793 17.360 1.00 96.50 180 GLU A CA 1
ATOM 1465 C C . GLU A 1 180 ? 14.757 -9.357 17.127 1.00 96.50 180 GLU A C 1
ATOM 1467 O O . GLU A 1 180 ? 13.841 -8.888 17.798 1.00 96.50 180 GLU A O 1
ATOM 1472 N N . ASN A 1 181 ? 15.327 -8.646 16.149 1.00 93.38 181 ASN A N 1
ATOM 1473 C CA . ASN A 1 181 ? 14.904 -7.285 15.834 1.00 93.38 181 ASN A CA 1
ATOM 1474 C C . ASN A 1 181 ? 13.472 -7.233 15.274 1.00 93.38 181 ASN A C 1
ATOM 1476 O O . ASN A 1 181 ? 12.742 -6.309 15.615 1.00 93.38 181 ASN A O 1
ATOM 1480 N N . GLU A 1 182 ? 13.051 -8.205 14.460 1.00 94.12 182 GLU A N 1
ATOM 1481 C CA . GLU A 1 182 ? 11.684 -8.239 13.919 1.00 94.12 182 GLU A CA 1
ATOM 1482 C C . GLU A 1 182 ? 10.670 -8.669 14.984 1.00 94.12 182 GLU A C 1
ATOM 1484 O O . GLU A 1 182 ? 9.563 -8.130 15.043 1.00 94.12 182 GLU A O 1
ATOM 1489 N N . LEU A 1 183 ? 11.066 -9.568 15.893 1.00 95.25 183 LEU A N 1
ATOM 1490 C CA . LEU A 1 183 ? 10.267 -9.897 17.076 1.00 95.25 183 LEU A CA 1
ATOM 1491 C C . LEU A 1 183 ? 10.057 -8.658 17.958 1.00 95.25 183 LEU A C 1
ATOM 1493 O O . LEU A 1 183 ? 8.933 -8.375 18.380 1.00 95.25 183 LEU A O 1
ATOM 1497 N N . GLN A 1 184 ? 11.111 -7.866 18.175 1.00 95.88 184 GLN A N 1
ATOM 1498 C CA . GLN A 1 184 ? 11.015 -6.628 18.943 1.00 95.88 184 GLN A CA 1
ATOM 1499 C C . GLN A 1 184 ? 10.142 -5.572 18.249 1.00 95.88 184 GLN A C 1
ATOM 1501 O O . GLN A 1 184 ? 9.409 -4.849 18.932 1.00 95.88 184 GLN A O 1
ATOM 1506 N N . GLU A 1 185 ? 10.192 -5.477 16.918 1.00 94.50 185 GLU A N 1
ATOM 1507 C CA . GLU A 1 185 ? 9.317 -4.589 16.146 1.00 94.50 185 GLU A CA 1
ATOM 1508 C C . GLU A 1 185 ? 7.846 -5.003 16.246 1.00 94.50 185 GLU A C 1
ATOM 1510 O O . GLU A 1 185 ? 6.987 -4.142 16.447 1.00 94.50 185 GLU A O 1
ATOM 1515 N N . LEU A 1 186 ? 7.542 -6.305 16.227 1.00 96.38 186 LEU A N 1
ATOM 1516 C CA . LEU A 1 186 ? 6.188 -6.794 16.486 1.00 96.38 186 LEU A CA 1
ATOM 1517 C C . LEU A 1 186 ? 5.699 -6.401 17.887 1.00 96.38 186 LEU A C 1
ATOM 1519 O O . LEU A 1 186 ? 4.582 -5.901 18.042 1.00 96.38 186 LEU A O 1
ATOM 1523 N N . GLU A 1 187 ? 6.534 -6.578 18.913 1.00 97.12 187 GLU A N 1
ATOM 1524 C CA . GLU A 1 187 ? 6.202 -6.146 20.273 1.00 97.12 187 GLU A CA 1
ATOM 1525 C C . GLU A 1 187 ? 5.962 -4.633 20.350 1.00 97.12 187 GLU A C 1
ATOM 1527 O O . GLU A 1 187 ? 4.986 -4.189 20.963 1.00 97.12 187 GLU A O 1
ATOM 1532 N N . ASN A 1 188 ? 6.807 -3.826 19.701 1.00 96.88 188 ASN A N 1
ATOM 1533 C CA . ASN A 1 188 ? 6.626 -2.377 19.617 1.00 96.88 188 ASN A CA 1
ATOM 1534 C C . ASN A 1 188 ? 5.288 -2.030 18.946 1.00 96.88 188 ASN A C 1
ATOM 1536 O O . ASN A 1 188 ? 4.543 -1.183 19.454 1.00 96.88 188 ASN A O 1
ATOM 1540 N N . ALA A 1 189 ? 4.950 -2.717 17.855 1.00 97.12 189 ALA A N 1
ATOM 1541 C CA . ALA A 1 189 ? 3.711 -2.501 17.127 1.00 97.12 189 ALA A CA 1
ATOM 1542 C C . ALA A 1 189 ? 2.473 -2.802 17.969 1.00 97.12 189 ALA A C 1
ATOM 1544 O O . ALA A 1 189 ? 1.500 -2.043 17.942 1.00 97.12 189 ALA A O 1
ATOM 1545 N N . VAL A 1 190 ? 2.511 -3.865 18.770 1.00 97.19 190 VAL A N 1
ATOM 1546 C CA . VAL A 1 190 ? 1.405 -4.240 19.655 1.00 97.19 190 VAL A CA 1
ATOM 1547 C C . VAL A 1 190 ? 1.322 -3.311 20.869 1.00 97.19 190 VAL A C 1
ATOM 1549 O O . VAL A 1 190 ? 0.271 -2.718 21.118 1.00 97.19 190 VAL A O 1
ATOM 1552 N N . TYR A 1 191 ? 2.413 -3.148 21.622 1.00 97.00 191 TYR A N 1
ATOM 1553 C CA . TYR A 1 191 ? 2.381 -2.477 22.926 1.00 97.00 191 TYR A CA 1
ATOM 1554 C C . TYR A 1 191 ? 2.461 -0.951 22.852 1.00 97.00 191 TYR A C 1
ATOM 1556 O O . TYR A 1 191 ? 1.900 -0.279 23.719 1.00 97.00 191 TYR A O 1
ATOM 1564 N N . LYS A 1 192 ? 3.145 -0.389 21.848 1.00 95.88 192 LYS A N 1
ATOM 1565 C CA . LYS A 1 192 ? 3.338 1.067 21.722 1.00 95.88 192 LYS A CA 1
ATOM 1566 C C . LYS A 1 192 ? 2.398 1.685 20.694 1.00 95.88 192 LYS A C 1
ATOM 1568 O O . LYS A 1 192 ? 1.805 2.727 20.960 1.00 95.88 192 LYS A O 1
ATOM 1573 N N . GLN A 1 193 ? 2.245 1.047 19.536 1.00 96.19 193 GLN A N 1
ATOM 1574 C CA . GLN A 1 193 ? 1.429 1.578 18.433 1.00 96.19 193 GLN A CA 1
ATOM 1575 C C . GLN A 1 193 ? -0.012 1.045 18.457 1.00 96.19 193 GLN A C 1
ATOM 1577 O O . GLN A 1 193 ? -0.898 1.616 17.828 1.00 96.19 193 GLN A O 1
ATOM 1582 N N . GLY A 1 194 ? -0.287 0.004 19.247 1.00 96.44 194 GLY A N 1
ATOM 1583 C CA . GLY A 1 194 ? -1.643 -0.476 19.495 1.00 96.44 194 GLY A CA 1
ATOM 1584 C C . GLY A 1 194 ? -2.208 -1.393 18.410 1.00 96.44 194 GLY A C 1
ATOM 1585 O O . GLY A 1 194 ? -3.436 -1.540 18.357 1.00 96.44 194 GLY A O 1
ATOM 1586 N N . SER A 1 195 ? -1.351 -2.019 17.598 1.00 97.75 195 SER A N 1
ATOM 1587 C CA . SER A 1 195 ? -1.727 -3.034 16.605 1.00 97.75 195 SER A CA 1
ATOM 1588 C C . SER A 1 195 ? -2.569 -4.155 17.215 1.00 97.75 195 SER A C 1
ATOM 1590 O O . SER A 1 195 ? -2.391 -4.545 18.370 1.00 97.75 195 SER A O 1
ATOM 1592 N N . LYS A 1 196 ? -3.546 -4.642 16.444 1.00 97.00 196 LYS A N 1
ATOM 1593 C CA . LYS A 1 196 ? -4.561 -5.630 16.855 1.00 97.00 196 LYS A CA 1
ATOM 1594 C C . LYS A 1 196 ? -4.337 -7.019 16.263 1.00 97.00 196 LYS A C 1
ATOM 1596 O O . LYS A 1 196 ? -5.079 -7.941 16.586 1.00 97.00 196 LYS A O 1
ATOM 1601 N N . GLY A 1 197 ? -3.325 -7.167 15.421 1.00 95.88 197 GLY A N 1
ATOM 1602 C CA . GLY A 1 197 ? -2.935 -8.420 14.790 1.00 95.88 197 GLY A CA 1
ATOM 1603 C C . GLY A 1 197 ? -1.632 -8.243 14.023 1.00 95.88 197 GLY A C 1
ATOM 1604 O O . GLY A 1 197 ? -0.968 -7.223 14.183 1.00 95.88 197 GLY A O 1
ATOM 1605 N N . LEU A 1 198 ? -1.296 -9.224 13.192 1.00 95.94 198 LEU A N 1
ATOM 1606 C CA . LEU A 1 198 ? -0.126 -9.237 12.317 1.00 95.94 198 LEU A CA 1
ATOM 1607 C C . LEU A 1 198 ? -0.603 -9.322 10.864 1.00 95.94 198 LEU A C 1
ATOM 1609 O O . LEU A 1 198 ? -1.468 -10.145 10.555 1.00 95.94 198 LEU A O 1
ATOM 1613 N N . TYR A 1 199 ? -0.054 -8.479 9.994 1.00 96.06 199 TYR A N 1
ATOM 1614 C CA . TYR A 1 199 ? -0.114 -8.680 8.552 1.00 96.06 199 TYR A CA 1
ATOM 1615 C C . TYR A 1 199 ? 1.059 -9.576 8.167 1.00 96.06 199 TYR A C 1
ATOM 1617 O O . TYR A 1 199 ? 2.163 -9.370 8.661 1.00 96.06 199 TYR A O 1
ATOM 1625 N N . PHE A 1 200 ? 0.810 -10.585 7.337 1.00 93.06 200 PHE A N 1
ATOM 1626 C CA . PHE A 1 200 ? 1.844 -11.523 6.918 1.00 93.06 200 PHE A CA 1
ATOM 1627 C C . PHE A 1 200 ? 1.806 -11.675 5.401 1.00 93.06 200 PHE A C 1
ATOM 1629 O O . PHE A 1 200 ? 0.922 -12.344 4.857 1.00 93.06 200 PHE A O 1
ATOM 1636 N N . SER A 1 201 ? 2.755 -11.036 4.725 1.00 91.31 201 SER A N 1
ATOM 1637 C CA . SER A 1 201 ? 2.965 -11.171 3.290 1.00 91.31 201 SER A CA 1
ATOM 1638 C C . SER A 1 201 ? 3.931 -12.306 2.981 1.00 91.31 201 SER A C 1
ATOM 1640 O O . SER A 1 201 ? 4.956 -12.482 3.636 1.00 91.31 201 SER A O 1
ATOM 1642 N N . VAL A 1 202 ? 3.625 -13.058 1.925 1.00 90.81 202 VAL A N 1
ATOM 1643 C CA . VAL A 1 202 ? 4.548 -14.056 1.368 1.00 90.81 202 VAL A CA 1
ATOM 1644 C C . VAL A 1 202 ? 5.450 -13.478 0.278 1.00 90.81 202 VAL A C 1
ATOM 1646 O O . VAL A 1 202 ? 6.429 -14.118 -0.092 1.00 90.81 202 VAL A O 1
ATOM 1649 N N . GLU A 1 203 ? 5.147 -12.275 -0.224 1.00 89.38 203 GLU A N 1
ATOM 1650 C CA . GLU A 1 203 ? 5.905 -11.629 -1.304 1.00 89.38 203 GLU A CA 1
ATOM 1651 C C . GLU A 1 203 ? 7.369 -11.409 -0.902 1.00 89.38 203 GLU A C 1
ATOM 1653 O O . GLU A 1 203 ? 8.280 -11.633 -1.692 1.00 89.38 203 GLU A O 1
ATOM 1658 N N . GLY A 1 204 ? 7.606 -11.064 0.363 1.00 89.25 204 GLY A N 1
ATOM 1659 C CA . GLY A 1 204 ? 8.941 -10.825 0.897 1.00 89.25 204 GLY A CA 1
ATOM 1660 C C . GLY A 1 204 ? 9.886 -12.031 0.866 1.00 89.25 204 GLY A C 1
ATOM 1661 O O . GLY A 1 204 ? 11.096 -11.840 0.804 1.00 89.25 204 GLY A O 1
ATOM 1662 N N . PHE A 1 205 ? 9.375 -13.269 0.833 1.00 91.19 205 PHE A N 1
ATOM 1663 C CA . PHE A 1 205 ? 10.218 -14.473 0.711 1.00 91.19 205 PHE A CA 1
ATOM 1664 C C . PHE A 1 205 ? 10.856 -14.634 -0.671 1.00 91.19 205 PHE A C 1
ATOM 1666 O O . PHE A 1 205 ? 11.713 -15.494 -0.872 1.00 91.19 205 PHE A O 1
ATOM 1673 N N . ALA A 1 206 ? 10.450 -13.807 -1.632 1.00 90.81 206 ALA A N 1
ATOM 1674 C CA . ALA A 1 206 ? 11.110 -13.704 -2.916 1.00 90.81 206 ALA A CA 1
ATOM 1675 C C . ALA A 1 206 ? 12.364 -12.805 -2.872 1.00 90.81 206 ALA A C 1
ATOM 1677 O O . ALA A 1 206 ? 13.002 -12.633 -3.900 1.00 90.81 206 ALA A O 1
ATOM 1678 N N . LEU A 1 207 ? 12.749 -12.238 -1.723 1.00 86.50 207 LEU A N 1
ATOM 1679 C CA . LEU A 1 207 ? 14.056 -11.598 -1.526 1.00 86.50 207 LEU A CA 1
ATOM 1680 C C . LEU A 1 207 ? 15.087 -12.672 -1.137 1.00 86.50 207 LEU A C 1
ATOM 1682 O O . LEU A 1 207 ? 15.153 -13.036 0.037 1.00 86.50 207 LEU A O 1
ATOM 1686 N N . ASN A 1 208 ? 15.858 -13.190 -2.101 1.00 69.50 208 ASN A N 1
ATOM 1687 C CA . ASN A 1 208 ? 16.866 -14.239 -1.864 1.00 69.50 208 ASN A CA 1
ATOM 1688 C C . ASN A 1 208 ? 18.300 -13.808 -2.213 1.00 69.50 208 ASN A C 1
ATOM 1690 O O . ASN A 1 208 ? 18.492 -12.768 -2.881 1.00 69.50 208 ASN A O 1
#

Radius of gyration: 20.77 Å; chains: 1; bounding box: 63×33×51 Å

Secondary structure (DSSP, 8-state):
-PPPPBTTEEE-SSSEEE-SPPPSPPPEEEEE--BSSSS--SSS-HHHHHHHHHHHTTT--EEEETTT--EEES-SS--S-S-GGGS-----EEETTTEEEEEETTEEEEEE-S-TT-TTS-B-HHHHHHHHHHHT-SEEEEP--GGG---HHHHHHHHHHSTTTEEEEEP--GGGTTSHHHHHHHHHHHHTS---EE---SGGGG--

=== Feature glossary ===
Legend for the data blocks above and below:

— What the protein is —

The amino-acid sequence is the protein's primary structure: the linear order of residues from the N-terminus to the C-terminus, written in one-letter code. Everything else here — the 3D coordinates, the secondary structure, the domain annotations — is ultimately a consequence of this string.

Database cross-references. InterPro integrates a dozen domain/family signature databases into unified entries with residue-range hits. GO terms attach function/process/location labels with evidence codes. CATH codes position the fold in a four-level structural taxonomy. Organism is the NCBI-taxonomy species name.

— Where its atoms are —

The mmCIF block holds the 3D Cartesian coordinates of each backbone atom (N, Cα, C, O) in ångströms. mmCIF is the PDB's canonical archive format — a tagged-loop text representation of the atomic model.

The six renders are orthographic views along the three Cartesian axes in both directions. Representation (cartoon, sticks, or surface) and color scheme (sequence-rainbow or by-chain) vary across proteins so the training set covers all the common visualization conventions.

— Local backbone conformation —

Secondary structure is the local, repeating backbone conformation. DSSP classifies it into eight states by reading the hydrogen-bond network: three helix types (H, G, I), two β types (E, B), two non-regular types (T, S), and unstructured coil (-).

SS3 is a coarse helix/strand/coil call (letters a/b/c) made by the P-SEA algorithm from inter-Cα distances and dihedrals. It is less detailed than DSSP but needs only Cα positions.

Backbone dihedral angles. Every residue except chain termini has a φ (preceding-C → N → Cα → C) and a ψ (N → Cα → C → next-N). They are reported in degrees following the IUPAC sign convention. Secondary structure is essentially a statement about which (φ, ψ) basin each residue occupies.

— Global shape and packing —

The geometric summary reports three shape descriptors. Rg (radius of gyration) measures how spread out the Cα atoms are about their centre of mass; compact globular proteins have small Rg, elongated or unfolded ones large. Cα contacts (<8 Å, |i−j|>4) count long-range residue pairs in spatial proximity — high for tightly packed folds, near zero for rods or random coil. The bounding-box extents give the protein's footprint along x, y, z in Å.

Solvent accessibility: the surface area of each residue that a 1.4 Å water probe can touch, in Å². When only backbone atoms are present the absolute values are lower than full-atom SASA (side chains contribute most of the area) and are flagged as backbone-only.

Plot images: a contact map (which residues are close in 3D, as an N×N binary image), a Ramachandran scatter (backbone torsion angles, revealing secondary-structure composition at a glance), and — for AlphaFold structures — a PAE heatmap (pairwise prediction confidence).

— Structural neighborhood —

Foldseek's 3Di representation compresses backbone geometry into a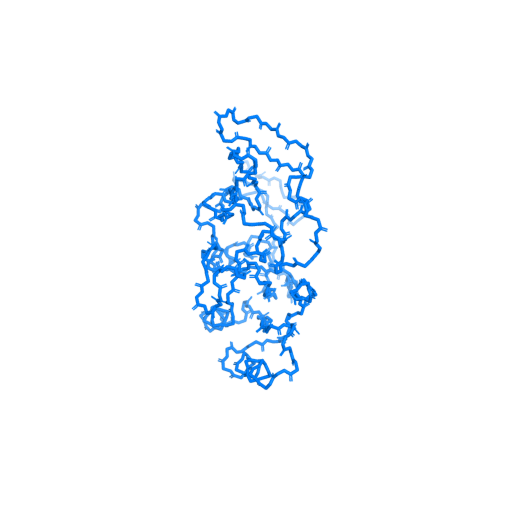 per-residue letter drawn from a learned twenty-state alphabet. It captures the tertiary interaction pattern around each residue — which residues are packed against it in space, regardless of where they are in sequence.

Structural nearest neighbors (via Foldseek easy-search vs the PDB). Reported per hit: target PDB id, E-value, and alignment TM-score. A TM-score above ~0.5 is the conventional threshold for 'same fold'.

— Confidence and disorder —

pLDDT (predicted Local Distance Difference Test) is AlphaFold's per-residue confidence score, ranging from 0 to 100. Values above 90 indicate high confidence (typically well-packed cores); 70–90 is confident; 50–70 low confidence; below 50 usually means the region is disordered or the prediction is unreliable there. AlphaFold stores pLDDT in the mmCIF B-factor column.

For experimental (PDB) structures, the B-factor (temperature factor) quantifies the positional spr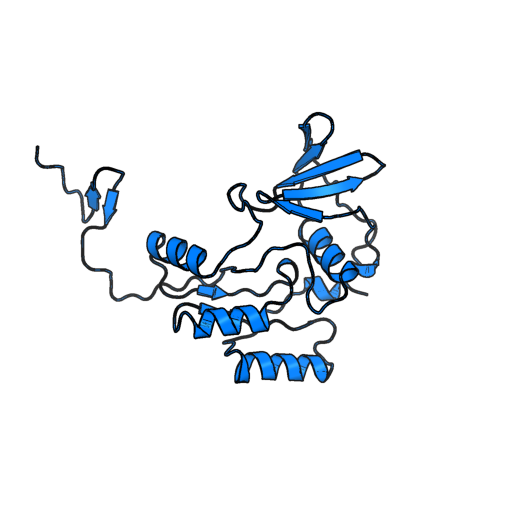ead of each atom in the crystal — a combination of thermal vibration and static disorder — in units of Å². High B-factors mark flexible loops or poorly resolved regions; low B-factors mark the rigid, well-ordered core.

Predicted Aligned Error (PAE) is an AlphaFold confidence matrix: entry (i, j) is the expected error in the position of residue j, in ångströms, when the prediction is superimposed on the true structure at residue i. Low PAE within a block of residues means that block is internally rigid and well-predicted; high PAE between two blocks means their relative placement is uncertain even if each block individually is confident.